Protein AF-A0A4S4LXC4-F1 (afdb_monomer)

Foldseek 3Di:
DDAQFADLVLADPQLNVVLVVLVCVLQVPDDDDDDDDPQQPDWDALVSLLVSCCVVCVVDDSVVLVVLVVSRADDPVDRRIDTSRSSSLSVQQVQCVVVVDDRDSCSSNPHDDNPVVVPPPPVPDPPPDPDPPPPDPPDDDDDDDDDDDPPPPPPPPPPPDDDDDDDDDDDPDDDDDDDDDDDDDDPDPDPPPPPPDDDPDDDDDDDDDDDDDDDDDPDDDPDDPDDDDDDDDDDDDDDDDDDDDDDDDDDDDDDDDDDDDDDDDDPDPQDPVNVVVVVVVVVVVVVVVVVVVVVVVVVVVVVVVVVPPPPPPDDPPDDDDDDDDDDDDDDDDDDDDDDDDDDDDD

Organism: NCBI:txid1095465

pLDDT: mean 70.3, std 20.84, range [37.72, 98.06]

Sequence (346 aa):
MRPLSLHVSALNDTEYSLFTSCLADLAAQDSPSNGDIHYEKLAVTPREVRAWLRGRYPDLPLHELDAVLQLFDPSPLQEPVLSGDQFFAILRLVLHIRNGAELDRNLVFAQVHPTLSKTRSQSPNKRPPPRPAPHRPRQPFSETTFDVPTSDTNPFHHLADRQPPPPPSALPERRPSPPAVRVHVRHASNPFLSRAKTIHTTTSPVVVLPAGDTTAFPERKPPLPPRKQPPVIPPRSAFLYPGNAPGLAATTHHAKPPPPPVAPKVPHLTTALMKTSLQASKAAQNAKKAEAERESARVLQVLKSSSTNSRSRSPAHDGGVIRRTASRTASISSSSEDRPPPPRTP

Mean predicted aligned error: 21.97 Å

Structure (mmCIF, N/CA/C/O backbone):
data_AF-A0A4S4LXC4-F1
#
_entry.id   AF-A0A4S4LXC4-F1
#
loop_
_atom_site.group_PDB
_atom_site.id
_atom_site.type_symbol
_atom_site.label_atom_id
_atom_site.label_alt_id
_atom_site.label_comp_id
_atom_site.label_asym_id
_atom_site.label_entity_id
_atom_site.label_seq_id
_atom_site.pdbx_PDB_ins_code
_atom_site.Cartn_x
_atom_site.Cartn_y
_atom_site.Cartn_z
_atom_site.occupancy
_atom_site.B_iso_or_equiv
_atom_site.auth_seq_id
_atom_site.auth_comp_id
_atom_site.auth_asym_id
_atom_site.auth_atom_id
_atom_site.pdbx_PDB_model_num
ATOM 1 N N . MET A 1 1 ? 6.609 -12.768 16.021 1.00 78.81 1 MET A N 1
ATOM 2 C CA . MET A 1 1 ? 5.543 -12.882 14.999 1.00 78.81 1 MET A CA 1
ATOM 3 C C . MET A 1 1 ? 6.140 -12.554 13.637 1.00 78.81 1 MET A C 1
ATOM 5 O O . MET A 1 1 ? 6.902 -11.599 13.559 1.00 78.81 1 MET A O 1
ATOM 9 N N . ARG A 1 2 ? 5.860 -13.346 12.593 1.00 85.94 2 ARG A N 1
ATOM 10 C CA . ARG A 1 2 ? 6.334 -13.068 11.222 1.00 85.94 2 ARG A CA 1
ATOM 11 C C . ARG A 1 2 ? 5.625 -11.814 10.681 1.00 85.94 2 ARG A C 1
ATOM 13 O O . ARG A 1 2 ? 4.422 -11.710 10.920 1.00 85.94 2 ARG A O 1
ATOM 20 N N . PRO A 1 3 ? 6.306 -10.888 9.981 1.00 90.12 3 PRO A N 1
ATOM 21 C CA . PRO A 1 3 ? 5.633 -9.745 9.365 1.00 90.12 3 PRO A CA 1
ATOM 22 C C . PRO A 1 3 ? 4.525 -10.226 8.422 1.00 90.12 3 PRO A C 1
ATOM 24 O O . PRO A 1 3 ? 4.685 -11.233 7.730 1.00 90.12 3 PRO A O 1
ATOM 27 N N . LEU A 1 4 ? 3.389 -9.533 8.446 1.00 95.31 4 LEU A N 1
ATOM 28 C CA . LEU A 1 4 ? 2.298 -9.774 7.509 1.00 95.31 4 LEU A CA 1
ATOM 29 C C . LEU A 1 4 ? 2.703 -9.200 6.160 1.00 95.31 4 LEU A C 1
ATOM 31 O O . LEU A 1 4 ? 2.972 -8.012 6.058 1.00 95.31 4 LEU A O 1
ATOM 35 N N . SER A 1 5 ? 2.770 -10.042 5.143 1.00 96.06 5 SER A N 1
ATOM 36 C CA . SER A 1 5 ? 3.092 -9.631 3.783 1.00 96.06 5 SER A CA 1
ATOM 37 C C . SER A 1 5 ? 2.273 -10.474 2.826 1.00 96.06 5 SER A C 1
ATOM 39 O O . SER A 1 5 ? 2.153 -11.689 3.019 1.00 96.06 5 SER A O 1
ATOM 41 N N . LEU A 1 6 ? 1.725 -9.837 1.801 1.00 96.44 6 LEU A N 1
ATOM 42 C CA . LEU A 1 6 ? 0.928 -10.496 0.789 1.00 96.44 6 LEU A CA 1
ATOM 43 C C . LEU A 1 6 ? 1.610 -10.339 -0.565 1.00 96.44 6 LEU A C 1
ATOM 45 O O . LEU A 1 6 ? 1.680 -9.243 -1.106 1.00 96.44 6 LEU A O 1
ATOM 49 N N . HIS A 1 7 ? 2.111 -11.450 -1.096 1.00 96.56 7 HIS A N 1
ATOM 50 C CA . HIS A 1 7 ? 2.762 -11.459 -2.398 1.00 96.56 7 HIS A CA 1
ATOM 51 C C . HIS A 1 7 ? 1.730 -11.309 -3.522 1.00 96.56 7 HIS A C 1
ATOM 53 O O . HIS A 1 7 ? 0.602 -11.799 -3.417 1.00 96.56 7 HIS A O 1
ATOM 59 N N . VAL A 1 8 ? 2.145 -10.708 -4.634 1.00 95.31 8 VAL A N 1
ATOM 60 C CA . VAL A 1 8 ? 1.315 -10.455 -5.823 1.00 95.31 8 VAL A CA 1
ATOM 61 C C . VAL A 1 8 ? 0.609 -11.716 -6.338 1.00 95.31 8 VAL A C 1
ATOM 63 O O . VAL A 1 8 ? -0.554 -11.669 -6.720 1.00 95.31 8 VAL A O 1
ATOM 66 N N . SER A 1 9 ? 1.280 -12.869 -6.290 1.00 96.00 9 SER A N 1
ATOM 67 C CA . SER A 1 9 ? 0.723 -14.157 -6.735 1.00 96.00 9 SER A CA 1
ATOM 68 C C . SER A 1 9 ? -0.421 -14.694 -5.863 1.00 96.00 9 SER A C 1
ATOM 70 O O . SER A 1 9 ? -1.042 -15.687 -6.226 1.00 96.00 9 SER A O 1
ATOM 72 N N . ALA A 1 10 ? -0.659 -14.102 -4.689 1.00 96.69 10 ALA A N 1
ATOM 73 C CA . ALA A 1 10 ? -1.765 -14.453 -3.798 1.00 96.69 10 ALA A CA 1
ATOM 74 C C . ALA A 1 10 ? -2.996 -13.543 -3.992 1.00 96.69 10 ALA A C 1
ATOM 76 O O . ALA A 1 10 ? -3.991 -13.681 -3.269 1.00 96.69 10 ALA A O 1
ATOM 77 N N . LEU A 1 11 ? -2.922 -12.597 -4.932 1.00 96.50 11 LEU A N 1
ATOM 78 C CA . LEU A 1 11 ? -4.035 -11.749 -5.343 1.00 96.50 11 LEU A CA 1
ATOM 79 C C . LEU A 1 11 ? -4.837 -12.454 -6.437 1.00 96.50 11 LEU A C 1
ATOM 81 O O . LEU A 1 11 ? -4.263 -13.084 -7.325 1.00 96.50 11 LEU A O 1
ATOM 85 N N . ASN A 1 12 ? -6.162 -12.339 -6.383 1.00 96.56 12 ASN A N 1
ATOM 86 C CA . ASN A 1 12 ? -6.995 -12.669 -7.537 1.00 96.56 12 ASN A CA 1
ATOM 87 C C . ASN A 1 12 ? -6.897 -11.553 -8.601 1.00 96.56 12 ASN A C 1
ATOM 89 O O . ASN A 1 12 ? -6.446 -10.450 -8.299 1.00 96.56 12 ASN A O 1
ATOM 93 N N . ASP A 1 13 ? -7.345 -11.802 -9.833 1.00 96.12 13 ASP A N 1
ATOM 94 C CA . ASP A 1 13 ? -7.214 -10.832 -10.938 1.00 96.12 13 ASP A CA 1
ATOM 95 C C . ASP A 1 13 ? -7.862 -9.467 -10.622 1.00 96.12 13 ASP A C 1
ATOM 97 O O . ASP A 1 13 ? -7.341 -8.402 -10.973 1.00 96.12 13 ASP A O 1
ATOM 101 N N . THR A 1 14 ? -8.992 -9.482 -9.907 1.00 95.94 14 THR A N 1
ATOM 102 C CA . THR A 1 14 ? -9.713 -8.259 -9.521 1.00 95.94 14 THR A CA 1
ATOM 103 C C . THR A 1 14 ? -8.966 -7.460 -8.454 1.00 95.94 14 THR A C 1
ATOM 105 O O . THR A 1 14 ? -8.799 -6.250 -8.599 1.00 95.94 14 THR A O 1
ATOM 108 N N . GLU A 1 15 ? -8.450 -8.123 -7.421 1.00 96.00 15 GLU A N 1
ATOM 109 C CA . GLU A 1 15 ? -7.609 -7.528 -6.384 1.00 96.00 15 GLU A CA 1
ATOM 110 C C . GLU A 1 15 ? -6.303 -7.028 -6.985 1.00 96.00 15 GLU A C 1
ATOM 112 O O . GLU A 1 15 ? -5.888 -5.921 -6.671 1.00 96.00 15 GLU A O 1
ATOM 117 N N . TYR A 1 16 ? -5.685 -7.796 -7.883 1.00 96.06 16 TYR A N 1
ATOM 118 C CA . TYR A 1 16 ? -4.454 -7.415 -8.560 1.00 96.06 16 TYR A CA 1
ATOM 119 C C . TYR A 1 16 ? -4.622 -6.077 -9.278 1.00 96.06 16 TYR A C 1
ATOM 121 O O . TYR A 1 16 ? -3.872 -5.138 -9.012 1.00 96.06 16 TYR A O 1
ATOM 129 N N . SER A 1 17 ? -5.643 -5.949 -10.131 1.00 95.44 17 SER A N 1
ATOM 130 C CA . SER A 1 17 ? -5.900 -4.699 -10.857 1.00 95.44 17 SER A CA 1
ATOM 131 C C . SER A 1 17 ? -6.190 -3.518 -9.922 1.00 95.44 17 SER A C 1
ATOM 133 O O . SER A 1 17 ? -5.627 -2.435 -10.094 1.00 95.44 17 SER A O 1
ATOM 135 N N . LEU A 1 18 ? -7.011 -3.731 -8.888 1.00 95.81 18 LEU A N 1
ATOM 136 C CA . LEU A 1 18 ? -7.369 -2.690 -7.930 1.00 95.81 18 LEU A CA 1
ATOM 137 C C . LEU A 1 18 ? -6.159 -2.260 -7.095 1.00 95.81 18 LEU A C 1
ATOM 139 O O . LEU A 1 18 ? -5.882 -1.071 -6.977 1.00 95.81 18 LEU A O 1
ATOM 143 N N . PHE A 1 19 ? -5.436 -3.213 -6.515 1.00 96.38 19 PHE A N 1
ATOM 144 C CA . PHE A 1 19 ? -4.366 -2.961 -5.553 1.00 96.38 19 PHE A CA 1
ATOM 145 C C . PHE A 1 19 ? -3.132 -2.374 -6.227 1.00 96.38 19 PHE A C 1
ATOM 147 O O . PHE A 1 19 ? -2.512 -1.469 -5.672 1.00 96.38 19 PHE A O 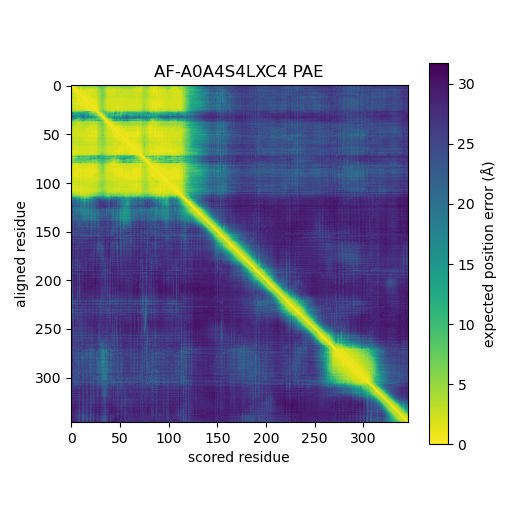1
ATOM 154 N N . THR A 1 20 ? -2.792 -2.836 -7.430 1.00 94.69 20 THR A N 1
ATOM 155 C CA . THR A 1 20 ? -1.681 -2.253 -8.194 1.00 94.69 20 THR A CA 1
ATOM 156 C C . THR A 1 20 ? -1.998 -0.830 -8.644 1.00 94.69 20 THR A C 1
ATOM 158 O O . THR A 1 20 ? -1.128 0.030 -8.531 1.00 94.69 20 THR A O 1
ATOM 161 N N . SER A 1 21 ? -3.243 -0.537 -9.045 1.00 94.12 21 SER A N 1
ATOM 162 C CA . SER A 1 21 ? -3.692 0.840 -9.301 1.00 94.12 21 SER A CA 1
ATOM 163 C C . SER A 1 21 ? -3.617 1.699 -8.037 1.00 94.12 21 SER A C 1
ATOM 165 O O . SER A 1 21 ? -3.078 2.799 -8.090 1.00 94.12 21 SER A O 1
ATOM 167 N N . CYS A 1 22 ? -4.083 1.190 -6.892 1.00 95.56 22 CYS A N 1
ATOM 168 C CA . CYS A 1 22 ? -3.979 1.887 -5.609 1.00 95.56 22 CYS A CA 1
ATOM 169 C C . CYS A 1 22 ? -2.530 2.231 -5.242 1.00 95.56 22 CYS A C 1
ATOM 171 O O . CYS A 1 22 ? -2.249 3.329 -4.769 1.00 95.56 22 CYS A O 1
ATOM 173 N N . LEU A 1 23 ? -1.619 1.277 -5.436 1.00 94.44 23 LEU A N 1
ATOM 174 C CA . LEU A 1 23 ? -0.206 1.457 -5.130 1.00 94.44 23 LEU A CA 1
ATOM 175 C C . LEU A 1 23 ? 0.451 2.438 -6.110 1.00 94.44 23 LEU A C 1
ATOM 177 O O . LEU A 1 23 ? 1.268 3.250 -5.690 1.00 94.44 23 LEU A O 1
ATOM 181 N N . ALA A 1 24 ? 0.073 2.405 -7.390 1.00 92.62 24 ALA A N 1
ATOM 182 C CA . ALA A 1 24 ? 0.538 3.364 -8.388 1.00 92.62 24 ALA A CA 1
ATOM 183 C C . ALA A 1 24 ? 0.089 4.798 -8.060 1.00 92.62 24 ALA A C 1
ATOM 185 O O . ALA A 1 24 ? 0.909 5.712 -8.132 1.00 92.62 24 ALA A O 1
ATOM 186 N N . ASP A 1 25 ? -1.164 4.987 -7.627 1.00 93.19 25 ASP A N 1
ATOM 187 C CA . ASP A 1 25 ? -1.681 6.291 -7.181 1.00 93.19 25 ASP A CA 1
ATOM 188 C C . ASP A 1 25 ? -0.858 6.857 -6.013 1.00 93.19 25 ASP A C 1
ATOM 190 O O . ASP A 1 25 ? -0.634 8.063 -5.923 1.00 93.19 25 ASP A O 1
ATOM 194 N N . LEU A 1 26 ? -0.415 5.979 -5.110 1.00 93.12 26 LEU A N 1
ATOM 195 C CA . LEU A 1 26 ? 0.385 6.340 -3.944 1.00 93.12 26 LEU A CA 1
ATOM 196 C C . LEU A 1 26 ? 1.851 6.623 -4.314 1.00 93.12 26 LEU A C 1
ATOM 198 O O . LEU A 1 26 ? 2.448 7.556 -3.789 1.00 93.12 26 LEU A O 1
ATOM 202 N N . ALA A 1 27 ? 2.413 5.850 -5.248 1.00 89.38 27 ALA A N 1
ATOM 203 C CA . ALA A 1 27 ? 3.807 5.940 -5.685 1.00 89.38 27 ALA A CA 1
ATOM 204 C C . ALA A 1 27 ? 4.091 7.084 -6.676 1.00 89.38 27 ALA A C 1
ATOM 206 O O . ALA A 1 27 ? 5.251 7.450 -6.878 1.00 89.38 27 ALA A O 1
ATOM 207 N N . ALA A 1 28 ? 3.055 7.647 -7.308 1.00 77.62 28 ALA A N 1
ATOM 208 C CA . ALA A 1 28 ? 3.179 8.663 -8.356 1.00 77.62 28 ALA A CA 1
ATOM 209 C C . ALA A 1 28 ? 3.881 9.966 -7.915 1.00 77.62 28 ALA A C 1
ATOM 211 O O . ALA A 1 28 ? 4.181 10.800 -8.768 1.00 77.62 28 ALA A O 1
ATOM 212 N N . GLN A 1 29 ? 4.158 10.155 -6.620 1.00 67.06 29 GLN A N 1
ATOM 213 C CA . GLN A 1 29 ? 4.827 11.358 -6.120 1.00 67.06 29 GLN A CA 1
ATOM 214 C C . GLN A 1 29 ? 6.356 11.346 -6.290 1.00 67.06 29 GLN A C 1
ATOM 216 O O . GLN A 1 29 ? 6.914 12.417 -6.517 1.00 67.06 29 GLN A O 1
ATOM 221 N N . ASP A 1 30 ? 7.027 10.184 -6.281 1.00 63.44 30 ASP A N 1
ATOM 222 C CA . ASP A 1 30 ? 8.483 10.162 -6.033 1.00 63.44 30 ASP A CA 1
ATOM 223 C C . ASP A 1 30 ? 9.362 9.396 -7.036 1.00 63.44 30 ASP A C 1
ATOM 225 O O . ASP A 1 30 ? 10.590 9.450 -6.921 1.00 63.44 30 ASP A O 1
ATOM 229 N N . SER A 1 31 ? 8.819 8.698 -8.046 1.00 58.03 31 SER A N 1
ATOM 230 C CA . SER A 1 31 ? 9.691 7.934 -8.957 1.00 58.03 31 SER A CA 1
ATOM 231 C C . SER A 1 31 ? 9.266 7.908 -10.430 1.00 58.03 31 SER A C 1
ATOM 233 O O . SER A 1 31 ? 8.305 7.231 -10.795 1.00 58.03 31 SER A O 1
ATOM 235 N N . PRO A 1 32 ? 10.022 8.578 -11.321 1.00 53.62 32 PRO A N 1
ATOM 236 C CA . PRO A 1 32 ? 9.892 8.409 -12.760 1.00 53.62 32 PRO A CA 1
ATOM 237 C C . PRO A 1 32 ? 10.791 7.253 -13.224 1.00 53.62 32 PRO A C 1
ATOM 239 O O . PRO A 1 32 ? 11.948 7.485 -13.572 1.00 53.62 32 PRO A O 1
ATOM 242 N N . SER A 1 33 ? 10.323 5.998 -13.222 1.00 57.28 33 SER A N 1
ATOM 243 C CA . SER A 1 33 ? 11.150 4.919 -13.790 1.00 57.28 33 SER A CA 1
ATOM 244 C C . SER A 1 33 ? 10.393 3.686 -14.287 1.00 57.28 33 SER A C 1
ATOM 246 O O . SER A 1 33 ? 9.973 2.834 -13.513 1.00 57.28 33 SER A O 1
ATOM 248 N N . ASN A 1 34 ? 10.352 3.590 -15.618 1.00 53.25 34 ASN A N 1
ATOM 249 C CA . ASN A 1 34 ? 10.594 2.410 -16.452 1.00 53.25 34 ASN A CA 1
ATOM 250 C C . ASN A 1 34 ? 10.070 1.043 -15.981 1.00 53.25 34 ASN A C 1
ATOM 252 O O . ASN A 1 34 ? 10.762 0.299 -15.295 1.00 53.25 34 ASN A O 1
ATOM 256 N N . GLY A 1 35 ? 8.922 0.669 -16.552 1.00 63.25 35 GLY A N 1
ATOM 257 C CA . GLY A 1 35 ? 8.719 -0.592 -17.280 1.00 63.25 35 GLY A CA 1
ATOM 258 C C . GLY A 1 35 ? 8.543 -1.881 -16.480 1.00 63.25 35 GLY A C 1
ATOM 259 O O . GLY A 1 35 ? 7.735 -2.707 -16.887 1.00 63.25 35 GLY A O 1
ATOM 260 N N . ASP A 1 36 ? 9.237 -2.040 -15.358 1.00 70.38 36 ASP A N 1
ATOM 261 C CA . ASP A 1 36 ? 9.218 -3.263 -14.555 1.00 70.38 36 ASP A CA 1
ATOM 262 C C . ASP A 1 36 ? 9.021 -2.884 -13.081 1.00 70.38 36 ASP A C 1
ATOM 264 O O . ASP A 1 36 ? 9.957 -2.557 -12.343 1.00 70.38 36 ASP A O 1
ATOM 268 N N . ILE A 1 37 ? 7.751 -2.816 -12.670 1.00 75.56 37 ILE A N 1
ATOM 269 C CA . ILE A 1 37 ? 7.361 -2.350 -11.338 1.00 75.56 37 ILE A CA 1
ATOM 270 C C . ILE A 1 37 ? 7.670 -3.458 -10.329 1.00 75.56 37 ILE A C 1
ATOM 272 O O . ILE A 1 37 ? 6.857 -4.336 -10.051 1.00 75.56 37 ILE A O 1
ATOM 276 N N . HIS A 1 38 ? 8.867 -3.414 -9.751 1.00 86.56 38 HIS A N 1
ATOM 277 C CA . HIS A 1 38 ? 9.217 -4.252 -8.610 1.00 86.56 38 HIS A CA 1
ATOM 278 C C . HIS A 1 38 ? 8.529 -3.733 -7.340 1.00 86.56 38 HIS A C 1
ATOM 280 O O . HIS A 1 38 ? 9.096 -2.918 -6.610 1.00 86.56 38 HIS A O 1
ATOM 286 N N . TYR A 1 39 ? 7.326 -4.235 -7.058 1.00 89.25 39 TYR A N 1
ATOM 287 C CA . TYR A 1 39 ? 6.527 -3.859 -5.881 1.00 89.25 39 TYR A CA 1
ATOM 288 C C . TYR A 1 39 ? 7.262 -4.065 -4.547 1.00 89.25 39 TYR A C 1
ATOM 290 O O . TYR A 1 39 ? 7.088 -3.287 -3.613 1.00 89.25 39 TYR A O 1
ATOM 298 N N . GLU A 1 40 ? 8.151 -5.057 -4.475 1.00 87.69 40 GLU A N 1
ATOM 299 C CA . GLU A 1 40 ? 8.972 -5.345 -3.292 1.00 87.69 40 GLU A CA 1
ATOM 300 C C . GLU A 1 40 ? 9.936 -4.207 -2.924 1.00 87.69 40 GLU A C 1
ATOM 302 O O . GLU A 1 40 ? 10.300 -4.054 -1.760 1.00 87.69 40 GLU A O 1
ATOM 307 N N . LYS A 1 41 ? 10.368 -3.413 -3.913 1.00 88.56 41 LYS A N 1
ATOM 308 C CA . LYS A 1 41 ? 11.307 -2.297 -3.715 1.00 88.56 41 LYS A CA 1
ATOM 309 C C . LYS A 1 41 ? 10.599 -0.988 -3.387 1.00 88.56 41 LYS A C 1
ATOM 311 O O . LYS A 1 41 ? 11.267 0.002 -3.097 1.00 88.56 41 LYS A O 1
ATOM 316 N N . LEU A 1 42 ? 9.273 -0.970 -3.484 1.00 90.69 42 LEU A N 1
ATOM 317 C CA . LEU A 1 42 ? 8.488 0.221 -3.239 1.00 90.69 42 LEU A CA 1
ATOM 318 C C . LEU A 1 42 ? 8.392 0.430 -1.728 1.00 90.69 42 LEU A C 1
ATOM 320 O O . LEU A 1 42 ? 7.932 -0.446 -0.998 1.00 90.69 42 LEU A O 1
ATOM 324 N N . ALA A 1 43 ? 8.898 1.574 -1.285 1.00 92.12 43 ALA A N 1
ATOM 325 C CA . ALA A 1 43 ? 8.939 1.988 0.104 1.00 92.12 43 ALA A CA 1
ATOM 326 C C . ALA A 1 43 ? 7.888 3.076 0.301 1.00 92.12 43 ALA A C 1
ATOM 328 O O . ALA A 1 43 ? 7.954 4.109 -0.361 1.00 92.12 43 ALA A O 1
ATOM 329 N N . VAL A 1 44 ? 6.928 2.837 1.189 1.00 93.75 44 VAL A N 1
ATOM 330 C CA . VAL A 1 44 ? 5.888 3.814 1.527 1.00 93.75 44 VAL A CA 1
ATOM 331 C C . VAL A 1 44 ? 5.838 3.990 3.034 1.00 93.75 44 VAL A C 1
ATOM 333 O O . VAL A 1 44 ? 5.924 3.014 3.781 1.00 93.75 44 VAL A O 1
ATOM 336 N N . THR A 1 45 ? 5.679 5.215 3.516 1.00 94.50 45 THR A N 1
ATOM 337 C CA . THR A 1 45 ? 5.545 5.448 4.957 1.00 94.50 45 THR A CA 1
ATOM 338 C C . THR A 1 45 ? 4.108 5.157 5.428 1.00 94.50 45 THR A C 1
ATOM 340 O O . THR A 1 45 ? 3.142 5.471 4.724 1.00 94.50 45 THR A O 1
ATOM 343 N N . PRO A 1 46 ? 3.895 4.630 6.650 1.00 94.94 46 PRO A N 1
ATOM 344 C CA . PRO A 1 46 ? 2.558 4.463 7.219 1.00 94.94 46 PRO A CA 1
ATOM 345 C C . PRO A 1 46 ? 1.767 5.769 7.267 1.00 94.94 46 PRO A C 1
ATOM 347 O O . PRO A 1 46 ? 0.543 5.753 7.176 1.00 94.94 46 PRO A O 1
ATOM 350 N N . ARG A 1 47 ? 2.452 6.916 7.382 1.00 95.12 47 ARG A N 1
ATOM 351 C CA . ARG A 1 47 ? 1.821 8.239 7.380 1.00 95.12 47 ARG A CA 1
ATOM 352 C C . ARG A 1 47 ? 1.173 8.558 6.031 1.00 95.12 47 ARG A C 1
ATOM 354 O O . ARG A 1 47 ? 0.055 9.076 6.019 1.00 95.12 47 ARG A O 1
ATOM 361 N N . GLU A 1 48 ? 1.839 8.239 4.926 1.00 95.31 48 GLU A N 1
ATOM 362 C CA . GLU A 1 48 ? 1.294 8.399 3.571 1.00 95.31 48 GLU A CA 1
ATOM 363 C C . GLU A 1 48 ? 0.142 7.433 3.332 1.00 95.31 48 GLU A C 1
ATOM 365 O O . GLU A 1 48 ? -0.938 7.863 2.925 1.00 95.31 48 GLU A O 1
ATOM 370 N N . VAL A 1 49 ? 0.332 6.153 3.677 1.00 96.69 49 VAL A N 1
ATOM 371 C CA . VAL A 1 49 ? -0.723 5.134 3.569 1.00 96.69 49 VAL A CA 1
ATOM 372 C C . VAL A 1 49 ? -1.957 5.567 4.361 1.00 96.69 49 VAL A C 1
ATOM 374 O O . VAL A 1 49 ? -3.067 5.536 3.835 1.00 96.69 49 VAL A O 1
ATOM 377 N N . ARG A 1 50 ? -1.782 6.056 5.593 1.00 96.81 50 ARG A N 1
ATOM 378 C CA . ARG A 1 50 ? -2.868 6.572 6.436 1.00 96.81 50 ARG A CA 1
ATOM 379 C C . ARG A 1 50 ? -3.602 7.744 5.790 1.00 96.81 50 ARG A C 1
ATOM 381 O O . ARG A 1 50 ? -4.833 7.751 5.753 1.00 96.81 50 ARG A O 1
ATOM 388 N N . ALA A 1 51 ? -2.866 8.752 5.319 1.00 96.75 51 ALA A N 1
ATOM 389 C CA . ALA A 1 51 ? -3.454 9.936 4.696 1.00 96.75 51 ALA A CA 1
ATOM 390 C C . ALA A 1 51 ? -4.243 9.565 3.431 1.00 96.75 51 ALA A C 1
ATOM 392 O O . ALA A 1 51 ? -5.357 10.050 3.224 1.00 96.75 51 ALA A O 1
ATOM 393 N N . TRP A 1 52 ? -3.694 8.653 2.633 1.00 97.12 52 TRP A N 1
ATOM 394 C CA . TRP A 1 52 ? -4.314 8.151 1.417 1.00 97.12 52 TRP A CA 1
ATOM 395 C C . TRP A 1 52 ? -5.565 7.304 1.700 1.00 97.12 52 TRP A C 1
ATOM 397 O O . TRP A 1 52 ? -6.616 7.547 1.103 1.00 97.12 52 TRP A O 1
ATOM 407 N N . LEU A 1 53 ? -5.504 6.381 2.670 1.00 97.56 53 LEU A N 1
ATOM 408 C CA . LEU A 1 53 ? -6.647 5.555 3.082 1.00 97.56 53 LEU A CA 1
ATOM 409 C C . LEU A 1 53 ? -7.807 6.418 3.576 1.00 97.56 53 LEU A C 1
ATOM 411 O O . LEU A 1 53 ? -8.948 6.184 3.188 1.00 97.56 53 LEU A O 1
ATOM 415 N N . ARG A 1 54 ? -7.514 7.463 4.358 1.00 97.06 54 ARG A N 1
ATOM 416 C CA . ARG A 1 54 ? -8.522 8.419 4.832 1.00 97.06 54 ARG A CA 1
ATOM 417 C C . ARG A 1 54 ? -9.230 9.146 3.685 1.00 97.06 54 ARG A C 1
ATOM 419 O O . ARG A 1 54 ? -10.415 9.446 3.798 1.00 97.06 54 ARG A O 1
ATOM 426 N N . GLY A 1 55 ? -8.515 9.452 2.603 1.00 96.00 55 GLY A N 1
ATOM 427 C CA . GLY A 1 55 ? -9.104 10.071 1.415 1.00 96.00 55 GLY A CA 1
ATOM 428 C C . GLY A 1 55 ? -9.984 9.110 0.612 1.00 96.00 55 GLY A C 1
ATOM 429 O O . GLY A 1 55 ? -11.009 9.524 0.074 1.00 96.00 55 GLY A O 1
ATOM 430 N N . ARG A 1 56 ? -9.599 7.829 0.541 1.00 95.00 56 ARG A N 1
ATOM 431 C CA . ARG A 1 56 ? -10.267 6.816 -0.296 1.00 95.00 56 ARG A CA 1
ATOM 432 C C . ARG A 1 56 ? -11.436 6.108 0.397 1.00 95.00 56 ARG A C 1
ATOM 434 O O . ARG A 1 56 ? -12.393 5.735 -0.278 1.00 95.00 56 ARG A O 1
ATOM 441 N N . TYR A 1 57 ? -11.367 5.942 1.715 1.00 95.94 57 TYR A N 1
ATOM 442 C CA . TYR A 1 57 ? -12.352 5.231 2.535 1.00 95.94 57 TYR A CA 1
ATOM 443 C C . TYR A 1 57 ? -12.868 6.136 3.665 1.00 95.94 57 TYR A C 1
ATOM 445 O O . TYR A 1 57 ? -12.554 5.910 4.834 1.00 95.94 57 TYR A O 1
ATOM 453 N N . PRO A 1 58 ? -13.631 7.198 3.342 1.00 95.81 58 PRO A N 1
ATOM 454 C CA . PRO A 1 58 ? -14.144 8.136 4.344 1.00 95.81 58 PRO A CA 1
ATOM 455 C C . PRO A 1 58 ? -15.223 7.524 5.253 1.00 95.81 58 PRO A C 1
ATOM 457 O O . PRO A 1 58 ? -15.583 8.124 6.263 1.00 95.81 58 PRO A O 1
ATOM 460 N N . ASP A 1 59 ? -15.768 6.369 4.869 1.00 95.56 59 ASP A N 1
ATOM 461 C CA . ASP A 1 59 ? -16.726 5.567 5.625 1.00 95.56 59 ASP A CA 1
ATOM 462 C C . ASP A 1 59 ? -16.079 4.784 6.775 1.00 95.56 59 ASP A C 1
ATOM 464 O O . ASP A 1 59 ? -16.771 4.481 7.746 1.00 95.56 59 ASP A O 1
ATOM 468 N N . LEU A 1 60 ? -14.773 4.501 6.706 1.00 96.75 60 LEU A N 1
ATOM 469 C CA . LEU A 1 60 ? -14.064 3.832 7.795 1.00 96.75 60 LEU A CA 1
ATOM 470 C C . LEU A 1 60 ? -13.658 4.827 8.893 1.00 96.75 60 LEU A C 1
ATOM 472 O O . LEU A 1 60 ? -13.078 5.883 8.603 1.00 96.75 60 LEU A O 1
ATOM 476 N N . PRO A 1 61 ? -13.889 4.497 10.173 1.00 96.88 61 PRO A N 1
ATOM 477 C CA . PRO A 1 61 ? -13.446 5.330 11.270 1.00 96.88 61 PRO A CA 1
ATOM 478 C C . PRO A 1 61 ? -11.917 5.289 11.419 1.00 96.88 61 PRO A C 1
ATOM 480 O O . PRO A 1 61 ? -11.251 4.276 11.217 1.00 96.88 61 PRO A O 1
ATOM 483 N N . LEU A 1 62 ? -11.342 6.422 11.831 1.00 96.81 62 LEU A N 1
ATOM 484 C CA . LEU A 1 62 ? -9.888 6.605 11.896 1.00 96.81 62 LEU A CA 1
ATOM 485 C C . LEU A 1 62 ? -9.184 5.610 12.833 1.00 96.81 62 LEU A C 1
ATOM 487 O O . LEU A 1 62 ? -8.052 5.225 12.566 1.00 96.81 62 LEU A O 1
ATOM 491 N N . HIS A 1 63 ? -9.844 5.202 13.917 1.00 97.81 63 HIS A N 1
ATOM 492 C CA . HIS A 1 63 ? -9.263 4.274 14.886 1.00 97.81 63 HIS A CA 1
ATOM 493 C C . HIS A 1 63 ? -9.109 2.854 14.320 1.00 97.81 63 HIS A C 1
ATOM 495 O O . HIS A 1 63 ? -8.162 2.168 14.685 1.00 97.81 63 HIS A O 1
ATOM 501 N N . GLU A 1 64 ? -9.980 2.428 13.399 1.00 98.00 64 GLU A N 1
ATOM 502 C CA . GLU A 1 64 ? -9.845 1.132 12.720 1.00 98.00 64 GLU A CA 1
ATOM 503 C C . GLU A 1 64 ? -8.679 1.146 11.732 1.00 98.00 64 GLU A C 1
ATOM 505 O O . GLU A 1 64 ? -7.891 0.204 11.696 1.00 98.00 64 GLU A O 1
ATOM 510 N N . LEU A 1 65 ? -8.514 2.239 10.976 1.00 97.62 65 LEU A N 1
ATOM 511 C CA . LEU A 1 65 ? -7.357 2.409 10.089 1.00 97.62 65 LEU A CA 1
ATOM 512 C C . LEU A 1 65 ? -6.040 2.371 10.876 1.00 97.62 65 LEU A C 1
ATOM 514 O O . LEU A 1 65 ? -5.078 1.740 10.442 1.00 97.62 65 LEU A O 1
ATOM 518 N N . ASP A 1 66 ? -6.009 3.011 12.045 1.00 97.06 66 ASP A N 1
ATOM 519 C CA . ASP A 1 66 ? -4.841 3.008 12.927 1.00 97.06 66 ASP A CA 1
ATOM 520 C C . ASP A 1 66 ? -4.562 1.617 13.492 1.00 97.06 66 ASP A C 1
ATOM 522 O O . ASP A 1 66 ? -3.412 1.182 13.485 1.00 97.06 66 ASP A O 1
ATOM 526 N N . ALA A 1 67 ? -5.603 0.895 13.910 1.00 97.38 67 ALA A N 1
ATOM 527 C CA . ALA A 1 67 ? -5.475 -0.476 14.387 1.00 97.38 67 ALA A CA 1
ATOM 528 C C . ALA A 1 67 ? -4.942 -1.417 13.292 1.00 97.38 67 ALA A C 1
ATOM 530 O O . ALA A 1 67 ? -4.091 -2.259 13.576 1.00 97.38 67 ALA A O 1
ATOM 531 N N . VAL A 1 68 ? -5.371 -1.246 12.033 1.00 97.62 68 VAL A N 1
ATOM 532 C CA . VAL A 1 68 ? -4.816 -1.990 10.888 1.00 97.62 68 VAL A CA 1
ATOM 533 C C . VAL A 1 68 ? -3.336 -1.678 10.708 1.00 97.62 68 VAL A C 1
ATOM 535 O O . VAL A 1 68 ? -2.537 -2.606 10.613 1.00 97.62 68 VAL A O 1
ATOM 538 N N . LEU A 1 69 ? -2.955 -0.398 10.661 1.00 96.31 69 LEU A N 1
ATOM 539 C CA . LEU A 1 69 ? -1.559 0.009 10.456 1.00 96.31 69 LEU A CA 1
ATOM 540 C C . LEU A 1 69 ? -0.650 -0.482 11.590 1.00 96.31 69 LEU A C 1
ATOM 542 O O . LEU A 1 69 ? 0.450 -0.963 11.320 1.00 96.31 69 LEU A O 1
ATOM 546 N N . GLN A 1 70 ? -1.153 -0.487 12.826 1.00 95.31 70 GLN A N 1
ATOM 547 C CA . GLN A 1 70 ? -0.441 -0.991 13.998 1.00 95.31 70 GLN A CA 1
ATOM 548 C C . GLN A 1 70 ? -0.069 -2.483 13.890 1.00 95.31 70 GLN A C 1
ATOM 550 O O . GLN A 1 70 ? 0.900 -2.925 14.508 1.00 95.31 70 GLN A O 1
ATOM 555 N N . LEU A 1 71 ? -0.774 -3.276 13.069 1.00 95.38 71 LEU A N 1
ATOM 556 C CA . LEU A 1 71 ? -0.404 -4.676 12.801 1.00 95.38 71 LEU A CA 1
ATOM 557 C C . LEU A 1 71 ? 0.886 -4.817 11.975 1.00 95.38 71 LEU A C 1
ATOM 559 O O . LEU A 1 71 ? 1.492 -5.897 11.972 1.00 95.38 71 LEU A O 1
ATOM 563 N N . PHE A 1 72 ? 1.282 -3.757 11.267 1.00 94.50 72 PHE A N 1
ATOM 564 C CA . PHE A 1 72 ? 2.444 -3.713 10.377 1.00 94.50 72 PHE A CA 1
ATOM 565 C C . PHE A 1 72 ? 3.578 -2.846 10.915 1.00 94.50 72 PHE A C 1
ATOM 567 O O . PHE A 1 72 ? 4.652 -2.866 10.315 1.00 94.50 72 PHE A O 1
ATOM 574 N N . ASP A 1 73 ? 3.366 -2.134 12.027 1.00 87.19 73 ASP A N 1
ATOM 575 C CA . ASP A 1 73 ? 4.377 -1.268 12.624 1.00 87.19 73 ASP A CA 1
ATOM 576 C C . ASP A 1 73 ? 5.647 -2.075 12.946 1.00 87.19 73 ASP A C 1
ATOM 578 O O . ASP A 1 73 ? 5.628 -2.990 13.785 1.00 87.19 73 ASP A O 1
ATOM 582 N N . PRO A 1 74 ? 6.771 -1.782 12.265 1.00 75.38 74 PRO A N 1
ATOM 583 C CA . PRO A 1 74 ? 8.040 -2.383 12.615 1.00 75.38 74 PRO A CA 1
ATOM 584 C C . PRO A 1 74 ? 8.493 -1.866 13.983 1.00 75.38 74 PRO A C 1
ATOM 586 O O . PRO A 1 74 ? 8.007 -0.864 14.501 1.00 75.38 74 PRO A O 1
ATOM 589 N N . SER A 1 75 ? 9.446 -2.586 14.578 1.00 79.75 75 SER A N 1
ATOM 590 C CA . SER A 1 75 ? 10.064 -2.226 15.858 1.00 79.75 75 SER A CA 1
ATOM 591 C C . SER A 1 75 ? 10.355 -0.716 15.940 1.00 79.75 75 SER A C 1
ATOM 593 O O . SER A 1 75 ? 10.910 -0.176 14.979 1.00 79.75 75 SER A O 1
ATOM 595 N N . PRO A 1 76 ? 10.077 -0.041 17.076 1.00 79.62 76 PRO A N 1
ATOM 596 C CA . PRO A 1 76 ? 10.124 1.426 17.218 1.00 79.62 76 PRO A CA 1
ATOM 597 C C . PRO A 1 76 ? 11.505 2.063 16.974 1.00 79.62 76 PRO A C 1
ATOM 599 O O . PRO A 1 76 ? 11.659 3.277 17.043 1.00 79.62 76 PRO A O 1
ATOM 602 N N . LEU A 1 77 ? 12.528 1.246 16.728 1.00 85.50 77 LEU A N 1
ATOM 603 C CA . LEU A 1 77 ? 13.897 1.657 16.434 1.00 85.50 77 LEU A CA 1
ATOM 604 C C . LEU A 1 77 ? 14.155 1.954 14.950 1.00 85.50 77 LEU A C 1
ATOM 606 O O . LEU A 1 77 ? 15.190 2.540 14.640 1.00 85.50 77 LEU A O 1
ATOM 610 N N . GLN A 1 78 ? 13.280 1.527 14.037 1.00 84.38 78 GLN A N 1
ATOM 611 C CA . GLN A 1 78 ? 13.442 1.758 12.600 1.00 84.38 78 GLN A CA 1
ATOM 612 C C . GLN A 1 78 ? 12.372 2.718 12.097 1.00 84.38 78 GLN A C 1
ATOM 614 O O . GLN A 1 78 ? 11.227 2.662 12.539 1.00 84.38 78 GLN A O 1
ATOM 619 N N . GLU A 1 79 ? 12.755 3.597 11.168 1.00 83.38 79 GLU A N 1
ATOM 620 C CA . GLU A 1 79 ? 11.781 4.401 10.439 1.00 83.38 79 GLU A CA 1
ATOM 621 C C . GLU A 1 79 ? 10.803 3.435 9.766 1.00 83.38 79 GLU A C 1
ATOM 623 O O . GLU A 1 79 ? 11.244 2.518 9.061 1.00 83.38 79 GLU A O 1
ATOM 628 N N . PRO A 1 80 ? 9.498 3.546 10.054 1.00 86.44 80 PRO A N 1
ATOM 629 C CA . PRO A 1 80 ? 8.568 2.537 9.619 1.00 86.44 80 PRO A CA 1
ATOM 630 C C . PRO A 1 80 ? 8.372 2.697 8.118 1.00 86.44 80 PRO A C 1
ATOM 632 O O . PRO A 1 80 ? 7.740 3.640 7.652 1.00 86.44 80 PRO A O 1
ATOM 635 N N . VAL A 1 81 ? 8.972 1.790 7.357 1.00 94.44 81 VAL A N 1
ATOM 636 C CA . VAL A 1 81 ? 8.839 1.723 5.906 1.00 94.44 81 VAL A CA 1
ATOM 637 C C . VAL A 1 81 ? 8.048 0.472 5.577 1.00 94.44 81 VAL A C 1
ATOM 639 O O . VAL A 1 81 ? 8.424 -0.632 5.976 1.00 94.44 81 VAL A O 1
ATOM 642 N N . LEU A 1 82 ? 6.950 0.661 4.854 1.00 95.12 82 LEU A N 1
ATOM 643 C CA . LEU A 1 82 ? 6.093 -0.407 4.371 1.00 95.12 82 LEU A CA 1
ATOM 644 C C . LEU A 1 82 ? 6.528 -0.817 2.967 1.00 95.12 82 LEU A C 1
ATOM 646 O O . LEU A 1 82 ? 6.729 0.037 2.100 1.00 95.12 82 LEU A O 1
ATOM 650 N N . SER A 1 83 ? 6.651 -2.124 2.743 1.00 95.12 83 SER A N 1
ATOM 651 C CA . SER A 1 83 ? 6.846 -2.677 1.401 1.00 95.12 83 SER A CA 1
ATOM 652 C C . SER A 1 83 ? 5.524 -2.755 0.626 1.00 95.12 83 SER A C 1
ATOM 654 O O . SER A 1 83 ? 4.441 -2.755 1.221 1.00 95.12 83 SER A O 1
ATOM 656 N N . GLY A 1 84 ? 5.587 -2.898 -0.703 1.00 95.69 84 GLY A N 1
ATOM 657 C CA . GLY A 1 84 ? 4.391 -3.108 -1.534 1.00 95.69 84 GLY A CA 1
ATOM 658 C C . GLY A 1 84 ? 3.543 -4.311 -1.091 1.00 95.69 84 GLY A C 1
ATOM 659 O O . GLY A 1 84 ? 2.322 -4.212 -1.002 1.00 95.69 84 GLY A O 1
ATOM 660 N N . ASP A 1 85 ? 4.183 -5.413 -0.696 1.00 96.50 85 ASP A N 1
ATOM 661 C CA . ASP A 1 85 ? 3.486 -6.608 -0.199 1.00 96.50 85 ASP A CA 1
ATOM 662 C C . ASP A 1 85 ? 2.744 -6.359 1.123 1.00 96.50 85 ASP A C 1
ATOM 664 O O . ASP A 1 85 ? 1.683 -6.936 1.383 1.00 96.50 85 ASP A O 1
ATOM 668 N N . GLN A 1 86 ? 3.298 -5.508 1.991 1.00 96.81 86 GLN A N 1
ATOM 669 C CA . GLN A 1 86 ? 2.630 -5.091 3.225 1.00 96.81 86 GLN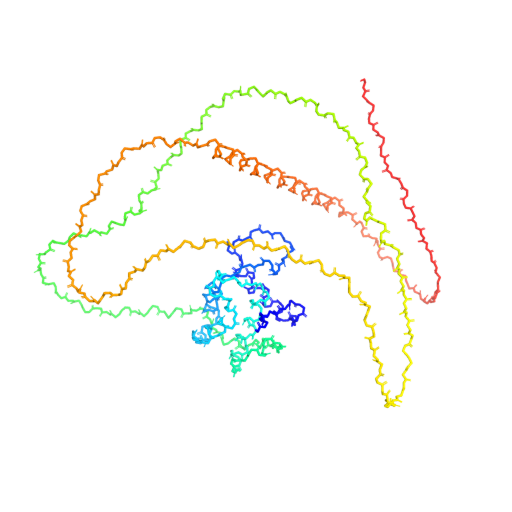 A CA 1
ATOM 670 C C . GLN A 1 86 ? 1.445 -4.179 2.913 1.00 96.81 86 GLN A C 1
ATOM 672 O O . GLN A 1 86 ? 0.376 -4.337 3.501 1.00 96.81 86 GLN A O 1
ATOM 677 N N . PHE A 1 87 ? 1.592 -3.280 1.940 1.00 97.12 87 PHE A N 1
ATOM 678 C CA . PHE A 1 87 ? 0.493 -2.442 1.470 1.00 97.12 87 PHE A CA 1
ATOM 679 C C . PHE A 1 87 ? -0.679 -3.267 0.914 1.00 97.12 87 PHE A C 1
ATOM 681 O O . PHE A 1 87 ? -1.834 -2.984 1.237 1.00 97.12 87 PHE A O 1
ATOM 688 N N . PHE A 1 88 ? -0.415 -4.332 0.152 1.00 97.50 88 PHE A N 1
ATOM 689 C CA . PHE A 1 88 ? -1.472 -5.232 -0.328 1.00 97.50 88 PHE A CA 1
ATOM 690 C C . PHE A 1 88 ? -2.202 -5.945 0.814 1.00 97.50 88 PHE A C 1
ATOM 692 O O . PHE A 1 88 ? -3.428 -6.072 0.783 1.00 97.50 88 PHE A O 1
ATOM 699 N N . ALA A 1 89 ? -1.474 -6.360 1.852 1.00 97.81 89 ALA A N 1
ATOM 700 C CA . ALA A 1 89 ? -2.077 -6.934 3.050 1.00 97.81 89 ALA A CA 1
ATOM 701 C C . ALA A 1 89 ? -2.967 -5.917 3.791 1.00 97.81 89 ALA A C 1
ATOM 703 O O . ALA A 1 89 ? -4.083 -6.260 4.184 1.00 97.81 89 ALA A O 1
ATOM 704 N N . ILE A 1 90 ? -2.512 -4.665 3.924 1.00 97.88 90 ILE A N 1
ATOM 705 C CA . ILE A 1 90 ? -3.285 -3.561 4.516 1.00 97.88 90 ILE A CA 1
ATOM 706 C C . ILE A 1 90 ? -4.581 -3.329 3.731 1.00 97.88 90 ILE A C 1
ATOM 708 O O . ILE A 1 90 ? -5.658 -3.299 4.326 1.00 97.88 90 ILE A O 1
ATOM 712 N N . LEU A 1 91 ? -4.505 -3.212 2.401 1.00 97.88 91 LEU A N 1
ATOM 713 C CA . LEU A 1 91 ? -5.686 -3.003 1.557 1.00 97.88 91 LEU A CA 1
ATOM 714 C C . LEU A 1 91 ? -6.714 -4.125 1.700 1.00 97.88 91 LEU A C 1
ATOM 716 O O . LEU A 1 91 ? -7.913 -3.852 1.779 1.00 97.88 91 LEU A O 1
ATOM 720 N N . ARG A 1 92 ? -6.260 -5.379 1.756 1.00 97.69 92 ARG A N 1
ATOM 721 C CA . ARG A 1 92 ? -7.161 -6.521 1.927 1.00 97.69 92 ARG A CA 1
ATOM 722 C C . ARG A 1 92 ? -7.875 -6.486 3.279 1.00 97.69 92 ARG A C 1
ATOM 724 O O . ARG A 1 92 ? -9.082 -6.706 3.317 1.00 97.69 92 ARG A O 1
ATOM 731 N N . LEU A 1 93 ? -7.172 -6.147 4.362 1.00 98.06 93 LEU A N 1
ATOM 732 C CA . LEU A 1 93 ? -7.794 -5.963 5.680 1.00 98.06 93 LEU A CA 1
ATOM 733 C C . LEU A 1 93 ? -8.829 -4.838 5.671 1.00 98.06 93 LEU A C 1
ATOM 735 O O . LEU A 1 93 ? -9.947 -5.037 6.136 1.00 98.06 93 LEU A O 1
ATOM 739 N N . VAL A 1 94 ? -8.491 -3.688 5.084 1.00 97.62 94 VAL A N 1
ATOM 740 C CA . VAL A 1 94 ? -9.411 -2.545 4.969 1.00 97.62 94 VAL A CA 1
ATOM 741 C C . VAL A 1 94 ? -10.688 -2.933 4.220 1.00 97.62 94 VAL A C 1
ATOM 743 O O . VAL A 1 94 ? -11.781 -2.563 4.642 1.00 97.62 94 VAL A O 1
ATOM 746 N N . LEU A 1 95 ? -10.580 -3.705 3.135 1.00 96.69 95 LEU A N 1
ATOM 747 C CA . LEU A 1 95 ? -11.752 -4.170 2.391 1.00 96.69 95 LEU A CA 1
ATOM 748 C C . LEU A 1 95 ? -12.609 -5.167 3.180 1.00 96.69 95 LEU A C 1
ATOM 750 O O . LEU A 1 95 ? -13.832 -5.112 3.072 1.00 96.69 95 LEU A O 1
ATOM 754 N N . HIS A 1 96 ? -12.005 -6.045 3.982 1.00 97.44 96 HIS A N 1
ATOM 755 C CA . HIS A 1 96 ? -12.759 -6.936 4.871 1.00 97.44 96 HIS A CA 1
ATOM 756 C C . HIS A 1 96 ? -13.513 -6.158 5.952 1.00 97.44 96 HIS A C 1
ATOM 758 O O . HIS A 1 96 ? -14.711 -6.374 6.124 1.00 97.44 96 HIS A O 1
ATOM 764 N N . ILE A 1 97 ? -12.853 -5.202 6.610 1.00 97.19 97 ILE A N 1
ATOM 765 C CA . ILE A 1 97 ? -13.477 -4.338 7.628 1.00 97.19 97 ILE A CA 1
ATOM 766 C C . ILE A 1 97 ? -14.639 -3.554 7.025 1.00 97.19 97 ILE A C 1
ATOM 768 O O . ILE A 1 97 ? -15.738 -3.512 7.574 1.00 97.19 97 ILE A O 1
ATOM 772 N N . ARG A 1 98 ? -14.440 -3.013 5.821 1.00 95.38 98 ARG A N 1
ATOM 773 C CA . ARG A 1 98 ? -15.490 -2.313 5.080 1.00 95.38 98 ARG A CA 1
ATOM 774 C C . ARG A 1 98 ? -16.694 -3.201 4.751 1.00 95.38 98 ARG A C 1
ATOM 776 O O . ARG A 1 98 ? -17.814 -2.703 4.678 1.00 95.38 98 ARG A O 1
ATOM 783 N N . ASN A 1 99 ? -16.478 -4.502 4.573 1.00 95.19 99 ASN A N 1
ATOM 784 C CA . ASN A 1 99 ? -17.539 -5.491 4.376 1.00 95.19 99 ASN A CA 1
ATOM 785 C C . ASN A 1 99 ? -18.207 -5.931 5.696 1.00 95.19 99 ASN A C 1
ATOM 787 O O . ASN A 1 99 ? -19.048 -6.829 5.677 1.00 95.19 99 ASN A O 1
ATOM 791 N N . GLY A 1 100 ? -17.858 -5.307 6.826 1.00 95.56 100 GLY A N 1
ATOM 792 C CA . GLY A 1 100 ? -18.412 -5.593 8.148 1.00 95.56 100 GLY A CA 1
ATOM 793 C C . GLY A 1 100 ? -17.703 -6.719 8.899 1.00 95.56 100 GLY A C 1
ATOM 794 O O . GLY A 1 100 ? -18.239 -7.199 9.896 1.00 95.56 100 GLY A O 1
ATOM 795 N N . ALA A 1 101 ? -16.534 -7.169 8.433 1.00 97.38 101 ALA A N 1
ATOM 796 C CA . ALA A 1 101 ? -15.726 -8.121 9.185 1.00 97.38 101 ALA A CA 1
ATOM 797 C C . ALA A 1 101 ? -15.014 -7.427 10.356 1.00 97.38 101 ALA A C 1
ATOM 799 O O . ALA A 1 101 ? -14.614 -6.268 10.261 1.00 97.38 101 ALA A O 1
ATOM 800 N N . GLU A 1 102 ? -14.811 -8.153 11.451 1.00 97.44 102 GLU A N 1
ATOM 801 C CA . GLU A 1 102 ? -13.964 -7.687 12.547 1.00 97.44 102 GLU A CA 1
ATOM 802 C C . GLU A 1 102 ? -12.483 -7.714 12.130 1.00 97.44 102 GLU A C 1
ATOM 804 O O . GLU A 1 102 ? -12.073 -8.509 11.280 1.00 97.44 102 GLU A O 1
ATOM 809 N N . LEU A 1 103 ? -11.663 -6.840 12.721 1.00 97.75 103 LEU A N 1
ATOM 810 C CA . LEU A 1 103 ? -10.227 -6.795 12.461 1.00 97.75 103 LEU A CA 1
ATOM 811 C C . LEU A 1 103 ? -9.542 -8.085 12.944 1.00 97.75 103 LEU A C 1
ATOM 813 O O . LEU A 1 103 ? -9.175 -8.209 14.110 1.00 97.75 103 LEU A O 1
ATOM 817 N N . ASP A 1 104 ? -9.295 -9.015 12.021 1.00 97.50 104 ASP A N 1
ATOM 818 C CA . ASP A 1 104 ? -8.491 -10.215 12.262 1.00 97.50 104 ASP A CA 1
ATOM 819 C C . ASP A 1 104 ? -7.287 -10.280 11.310 1.00 97.50 104 ASP A C 1
ATOM 821 O O . ASP A 1 104 ? -7.386 -10.142 10.089 1.00 97.50 104 ASP A O 1
ATOM 825 N N . ARG A 1 105 ? -6.119 -10.559 11.891 1.00 96.44 105 ARG A N 1
ATOM 826 C CA . ARG A 1 105 ? -4.846 -10.777 11.203 1.00 96.44 105 ARG A CA 1
ATOM 827 C C . ARG A 1 105 ? -4.923 -11.885 10.148 1.00 96.44 105 ARG A C 1
ATOM 829 O O . ARG A 1 105 ? -4.215 -11.808 9.141 1.00 96.44 105 ARG A O 1
ATOM 836 N N . ASN A 1 106 ? -5.753 -12.905 10.356 1.00 97.19 106 ASN 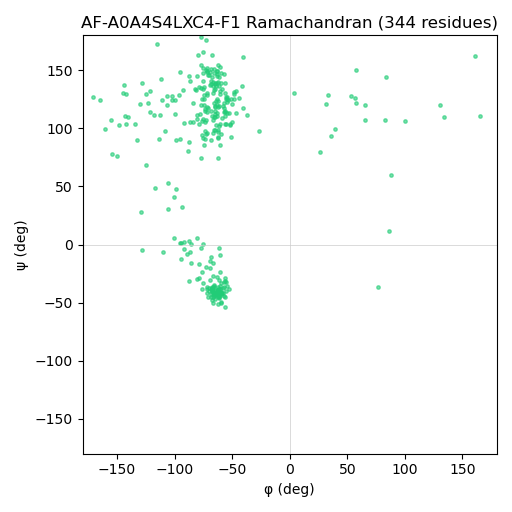A N 1
ATOM 837 C CA . ASN A 1 106 ? -5.875 -14.024 9.417 1.00 97.19 106 ASN A CA 1
ATOM 838 C C . ASN A 1 106 ? -6.613 -13.645 8.124 1.00 97.19 106 ASN A C 1
ATOM 840 O O . ASN A 1 106 ? -6.423 -14.301 7.096 1.00 97.19 106 ASN A O 1
ATOM 844 N N . LEU A 1 107 ? -7.380 -12.549 8.131 1.00 97.38 107 LEU A N 1
ATOM 845 C CA . LEU A 1 107 ? -8.115 -12.070 6.957 1.00 97.38 107 LEU A CA 1
ATOM 846 C C . LEU A 1 107 ? -7.195 -11.580 5.831 1.00 97.38 107 LEU A C 1
ATOM 848 O O . LEU A 1 107 ? -7.621 -11.516 4.681 1.00 97.38 107 LEU A O 1
ATOM 852 N N . VAL A 1 108 ? -5.910 -11.328 6.111 1.00 97.25 108 VAL A N 1
ATOM 853 C CA . VAL A 1 108 ? -4.895 -11.061 5.073 1.00 97.25 108 VAL A CA 1
ATOM 854 C C . VAL A 1 108 ? -4.796 -12.216 4.064 1.00 97.25 108 VAL A C 1
ATOM 856 O O . VAL A 1 108 ? -4.514 -11.995 2.883 1.00 97.25 108 VAL A O 1
ATOM 859 N N . PHE A 1 109 ? -5.035 -13.453 4.503 1.00 96.75 109 PHE A N 1
ATOM 860 C CA . PHE A 1 109 ? -4.924 -14.647 3.661 1.00 96.75 109 PHE A CA 1
ATOM 861 C C . PHE A 1 109 ? -6.255 -15.065 3.028 1.00 96.75 109 PHE A C 1
ATOM 863 O O . PHE A 1 109 ? -6.260 -15.874 2.102 1.00 96.75 109 PHE A O 1
ATOM 870 N N . ALA A 1 110 ? -7.371 -14.499 3.491 1.00 97.06 110 ALA A N 1
ATOM 871 C CA . ALA A 1 110 ? -8.681 -14.711 2.898 1.00 97.06 110 ALA A CA 1
ATOM 872 C C . ALA A 1 110 ? -8.874 -13.746 1.725 1.00 97.06 110 ALA A C 1
ATOM 874 O O . ALA A 1 110 ? -8.812 -12.529 1.898 1.00 97.06 110 ALA A O 1
ATOM 875 N N . GLN A 1 111 ? -9.120 -14.280 0.530 1.00 96.06 111 GLN A N 1
ATOM 876 C CA . GLN A 1 111 ? -9.432 -13.453 -0.634 1.00 96.06 111 GLN A CA 1
ATOM 877 C C . GLN A 1 111 ? -10.674 -12.610 -0.350 1.00 96.06 111 GLN A C 1
ATOM 879 O O . GLN A 1 111 ? -11.676 -13.116 0.160 1.00 96.06 111 GLN A O 1
ATOM 884 N N . VAL A 1 112 ? -10.605 -11.325 -0.687 1.00 94.19 112 VAL A N 1
ATOM 885 C CA . VAL A 1 112 ? -11.775 -10.458 -0.653 1.00 94.19 112 VAL A CA 1
ATOM 886 C C . VAL A 1 112 ? -12.251 -10.305 -2.084 1.00 94.19 112 VAL A C 1
ATOM 888 O O . VAL A 1 112 ? -11.485 -9.972 -2.988 1.00 94.19 112 VAL A O 1
ATOM 891 N N . HIS A 1 113 ? -13.529 -10.569 -2.317 1.00 91.44 113 HIS A N 1
ATOM 892 C CA . HIS A 1 113 ? -14.148 -10.083 -3.533 1.00 91.44 113 HIS A CA 1
ATOM 893 C C . HIS A 1 113 ? -14.426 -8.610 -3.278 1.00 91.44 113 HIS A C 1
ATOM 895 O O . HIS A 1 113 ? -15.239 -8.325 -2.392 1.00 91.44 113 HIS A O 1
ATOM 901 N N . PRO A 1 114 ? -13.752 -7.671 -3.973 1.00 84.88 114 PRO A N 1
ATOM 902 C CA . PRO A 1 114 ? -14.170 -6.287 -3.952 1.00 84.88 114 PRO A CA 1
ATOM 903 C C . PRO A 1 114 ? -15.566 -6.293 -4.552 1.00 84.88 114 PRO A C 1
ATOM 905 O O . PRO A 1 114 ? -15.756 -6.270 -5.768 1.00 84.88 114 PRO A O 1
ATOM 908 N N . THR A 1 115 ? -16.565 -6.404 -3.682 1.00 79.00 115 THR A N 1
ATOM 909 C CA . THR A 1 115 ? -17.926 -6.120 -4.055 1.00 79.00 115 THR A CA 1
ATOM 910 C C . THR A 1 115 ? -17.812 -4.699 -4.559 1.00 79.00 115 THR A C 1
ATOM 912 O O . THR A 1 115 ? -17.404 -3.785 -3.834 1.00 79.00 115 THR A O 1
ATOM 915 N N . LEU A 1 116 ? -18.053 -4.522 -5.857 1.00 63.03 116 LEU A N 1
ATOM 916 C CA . LEU A 1 116 ? -18.371 -3.228 -6.427 1.00 63.03 116 LEU A CA 1
ATOM 917 C C . LEU A 1 116 ? -19.674 -2.854 -5.740 1.00 63.03 116 LEU A C 1
ATOM 919 O O . LEU A 1 116 ? -20.753 -3.066 -6.288 1.00 63.03 116 LEU A O 1
ATOM 923 N N . SER A 1 117 ? -19.560 -2.474 -4.467 1.00 55.41 117 SER A N 1
ATOM 924 C CA . SER A 1 117 ? -20.635 -2.170 -3.558 1.00 55.41 117 SER A CA 1
ATOM 925 C C . SER A 1 117 ? -21.288 -1.008 -4.229 1.00 55.41 117 SER A C 1
ATOM 927 O O . SER A 1 117 ? -20.747 0.097 -4.213 1.00 55.41 117 SER A O 1
ATOM 929 N N . LYS A 1 118 ? -22.343 -1.387 -4.956 1.00 49.69 118 LYS A N 1
ATOM 930 C CA . LYS A 1 118 ? -23.117 -0.649 -5.932 1.00 49.69 118 LYS A CA 1
ATOM 931 C C . LYS A 1 118 ? -22.992 0.793 -5.557 1.00 49.69 118 LYS A C 1
ATOM 933 O O . LYS A 1 118 ? -23.610 1.194 -4.575 1.00 49.69 118 LYS A O 1
ATOM 938 N N . THR A 1 119 ? -22.072 1.485 -6.228 1.00 44.88 119 THR A N 1
ATOM 939 C CA . THR A 1 119 ? -21.662 2.826 -5.862 1.00 44.88 119 THR A CA 1
ATOM 940 C C . THR A 1 119 ? -22.961 3.586 -5.755 1.00 44.88 119 THR A C 1
ATOM 942 O O . THR A 1 119 ? -23.614 3.862 -6.764 1.00 44.88 119 THR A O 1
ATOM 945 N N . ARG A 1 120 ? -23.411 3.834 -4.519 1.00 46.00 120 ARG A N 1
ATOM 946 C CA . ARG A 1 120 ? -24.386 4.867 -4.248 1.00 46.00 120 ARG A CA 1
ATOM 947 C C . ARG A 1 120 ? -23.683 6.046 -4.855 1.00 46.00 120 ARG A C 1
ATOM 949 O O . ARG A 1 120 ? -22.637 6.407 -4.330 1.00 46.00 120 ARG A O 1
ATOM 956 N N . SER A 1 121 ? -24.145 6.461 -6.033 1.00 45.34 121 SER A N 1
ATOM 957 C CA . SER A 1 121 ? -23.524 7.490 -6.845 1.00 45.34 121 SER A CA 1
ATOM 958 C C . SER A 1 121 ? -23.306 8.674 -5.923 1.00 45.34 121 SER A C 1
ATOM 960 O O . SER A 1 121 ? -24.207 9.476 -5.681 1.00 45.34 121 SER A O 1
ATOM 962 N N . GLN A 1 122 ? -22.122 8.737 -5.320 1.00 47.81 122 GLN A N 1
ATOM 963 C CA . GLN A 1 122 ? -21.619 9.931 -4.701 1.00 47.81 122 GLN A CA 1
ATOM 964 C C . GLN A 1 122 ? -21.172 10.725 -5.906 1.00 47.81 122 GLN A C 1
ATOM 966 O O . GLN A 1 122 ? -19.998 10.766 -6.258 1.00 47.81 122 GLN A O 1
ATOM 971 N N . SER A 1 123 ? -22.181 11.256 -6.603 1.00 45.53 123 SER A N 1
ATOM 972 C CA . SER A 1 123 ? -22.055 12.403 -7.472 1.00 45.53 123 SER A CA 1
ATOM 973 C C . SER A 1 123 ? -21.069 13.321 -6.763 1.00 45.53 123 SER A C 1
ATOM 975 O O . SER A 1 123 ? -21.405 13.794 -5.670 1.00 45.53 123 SER A O 1
ATOM 977 N N . PRO A 1 124 ? -19.858 13.507 -7.310 1.00 52.66 124 PRO A N 1
ATOM 978 C CA . PRO A 1 124 ? -18.819 14.281 -6.661 1.00 52.66 124 PRO A CA 1
ATOM 979 C C . PRO A 1 124 ? -19.424 15.640 -6.395 1.00 52.66 124 PRO A C 1
ATOM 981 O O . PRO A 1 124 ? -19.851 16.295 -7.340 1.00 52.66 124 PRO A O 1
ATOM 984 N N . ASN A 1 125 ? -19.580 15.975 -5.113 1.00 47.72 125 ASN A N 1
ATOM 985 C CA . ASN A 1 125 ? -20.008 17.275 -4.632 1.00 47.72 125 ASN A CA 1
ATOM 986 C C . ASN A 1 125 ? -20.861 18.040 -5.652 1.00 47.72 125 ASN A C 1
ATOM 988 O O . ASN A 1 125 ? -20.385 18.986 -6.287 1.00 47.72 125 ASN A O 1
ATOM 992 N N . LYS A 1 126 ? -22.157 17.709 -5.757 1.00 44.25 126 LYS A N 1
ATOM 993 C CA . LYS A 1 126 ? -23.113 18.801 -5.956 1.00 44.25 126 LYS A CA 1
ATOM 994 C C . LYS A 1 126 ? -22.947 19.671 -4.724 1.00 44.25 126 LYS A C 1
ATOM 996 O O . LYS A 1 126 ? -23.606 19.459 -3.709 1.00 44.25 126 LYS A O 1
ATOM 1001 N N . ARG A 1 127 ? -21.975 20.584 -4.803 1.00 51.19 127 ARG A N 1
ATOM 1002 C CA . ARG A 1 127 ? -21.840 21.736 -3.933 1.00 51.19 127 ARG A CA 1
ATOM 1003 C C . ARG A 1 127 ? -23.278 22.217 -3.777 1.00 51.19 127 ARG A C 1
ATOM 1005 O O . ARG A 1 127 ? -23.905 22.459 -4.816 1.00 51.19 127 ARG A O 1
ATOM 1012 N N . PRO A 1 128 ? -23.855 22.209 -2.561 1.00 58.38 128 PRO A N 1
ATOM 1013 C CA . PRO A 1 128 ? -25.207 22.710 -2.400 1.00 58.38 128 PRO A CA 1
ATOM 1014 C C . PRO A 1 128 ? -25.236 24.063 -3.115 1.00 58.38 128 PRO A C 1
ATOM 1016 O O . PRO A 1 128 ? -24.266 24.820 -2.955 1.00 58.38 128 PRO A O 1
ATOM 1019 N N . PRO A 1 129 ? -26.236 24.319 -3.985 1.00 66.75 129 PRO A N 1
ATOM 1020 C CA . PRO A 1 129 ? -26.331 25.603 -4.663 1.00 66.75 129 PRO A CA 1
ATOM 1021 C C . PRO A 1 129 ? -26.120 26.670 -3.592 1.00 66.75 129 PRO A C 1
ATOM 1023 O O . PRO A 1 129 ? -26.657 26.491 -2.490 1.00 66.75 129 PRO A O 1
ATOM 1026 N N . PRO A 1 130 ? -25.257 27.675 -3.843 1.00 64.81 130 PRO A N 1
ATOM 1027 C CA . PRO A 1 130 ? -24.927 28.676 -2.844 1.00 64.81 130 PRO A CA 1
ATOM 1028 C C . PRO A 1 130 ? -26.241 29.137 -2.235 1.00 64.81 130 PRO A C 1
ATOM 1030 O O . PRO A 1 130 ? -27.100 29.658 -2.948 1.00 64.81 130 PRO A O 1
ATOM 1033 N N . ARG A 1 131 ? -26.452 28.825 -0.946 1.00 65.50 131 ARG A N 1
ATOM 1034 C CA . ARG A 1 131 ? -27.639 29.317 -0.255 1.00 65.50 131 ARG A CA 1
ATOM 1035 C C . ARG A 1 131 ? -27.601 30.829 -0.463 1.00 65.50 131 ARG A C 1
ATOM 1037 O O . ARG A 1 131 ? -26.540 31.408 -0.201 1.00 65.50 131 ARG A O 1
ATOM 1044 N N . PRO A 1 132 ? -28.676 31.451 -0.979 1.00 69.12 132 PRO A N 1
ATOM 1045 C CA . PRO A 1 132 ? -28.725 32.898 -1.070 1.00 69.12 132 PRO A CA 1
ATOM 1046 C C . PRO A 1 132 ? -28.364 33.429 0.312 1.00 69.12 132 PRO A C 1
ATOM 1048 O O . PRO A 1 132 ? -28.899 32.955 1.320 1.00 69.12 132 PRO A O 1
ATOM 1051 N N . ALA A 1 133 ? -27.353 34.297 0.352 1.00 64.94 133 ALA A N 1
ATOM 1052 C CA . ALA A 1 133 ? -26.878 34.881 1.591 1.00 64.94 133 ALA A CA 1
ATOM 1053 C C . ALA A 1 133 ? -28.103 35.393 2.364 1.00 64.94 133 ALA A C 1
ATOM 1055 O O . ALA A 1 133 ? -28.932 36.081 1.759 1.00 64.94 133 ALA A O 1
ATOM 1056 N N . PRO A 1 134 ? -28.275 35.046 3.653 1.00 68.25 134 PRO A N 1
ATOM 1057 C CA . PRO A 1 134 ? -29.333 35.652 4.439 1.00 68.25 134 PRO A CA 1
ATOM 1058 C C . PRO A 1 134 ? -29.138 37.162 4.341 1.00 68.25 134 PRO A C 1
ATOM 1060 O O . PRO A 1 134 ? -28.047 37.664 4.620 1.00 68.25 134 PRO A O 1
ATOM 1063 N N . HIS A 1 135 ? -30.170 37.862 3.864 1.00 59.12 135 HIS A N 1
ATOM 1064 C CA . HIS A 1 135 ? -30.194 39.313 3.804 1.00 59.12 135 HIS A CA 1
ATOM 1065 C C . HIS A 1 135 ? -29.841 39.839 5.190 1.00 59.12 135 HIS A C 1
ATOM 1067 O O . HIS A 1 135 ? -30.643 39.780 6.119 1.00 59.12 135 HIS A O 1
ATOM 1073 N N . ARG A 1 136 ? -28.596 40.297 5.336 1.00 57.06 136 ARG A N 1
ATOM 1074 C CA . ARG A 1 136 ? -28.124 40.960 6.541 1.00 57.06 136 ARG A CA 1
ATOM 1075 C C . ARG A 1 136 ? -28.987 42.217 6.682 1.00 57.06 136 ARG A C 1
ATOM 1077 O O . ARG A 1 136 ? -28.976 43.033 5.756 1.00 57.06 136 ARG A O 1
ATOM 1084 N N . PRO A 1 137 ? -29.751 42.380 7.775 1.00 63.69 137 PRO A N 1
ATOM 1085 C CA . PRO A 1 137 ? -30.460 43.620 8.030 1.00 63.69 137 PRO A CA 1
ATOM 1086 C C . PRO A 1 137 ? -29.437 44.749 8.015 1.00 63.69 137 PRO A C 1
ATOM 1088 O O . PRO A 1 137 ? -28.410 44.686 8.695 1.00 63.69 137 PRO A O 1
ATOM 1091 N N . ARG A 1 138 ? -29.703 45.739 7.168 1.00 55.97 138 ARG A N 1
ATOM 1092 C CA . ARG A 1 138 ? -28.940 46.972 7.026 1.00 55.97 138 ARG A CA 1
ATOM 1093 C C . ARG A 1 138 ? -28.976 47.681 8.383 1.00 55.97 138 ARG A C 1
ATOM 1095 O O . ARG A 1 138 ? -29.954 48.343 8.706 1.00 55.97 138 ARG A O 1
ATOM 1102 N N . GLN A 1 139 ? -27.951 47.459 9.200 1.00 59.91 139 GLN A N 1
ATOM 1103 C CA . GLN A 1 139 ? -27.730 48.216 10.426 1.00 59.91 139 GLN A CA 1
ATOM 1104 C C . GLN A 1 139 ? -27.488 49.680 10.020 1.00 59.91 139 GLN A C 1
ATOM 1106 O O . GLN A 1 139 ? -26.651 49.921 9.143 1.00 59.91 139 GLN A O 1
ATOM 1111 N N . PRO A 1 140 ? -28.251 50.640 10.566 1.00 60.78 140 PRO A N 1
ATOM 1112 C CA . PRO A 1 140 ? -28.011 52.050 10.325 1.00 60.78 140 PRO A CA 1
ATOM 1113 C C . PRO A 1 140 ? -26.676 52.461 10.947 1.00 60.78 140 PRO A C 1
ATOM 1115 O O . PRO A 1 140 ? -26.296 52.010 12.024 1.00 60.78 140 PRO A O 1
ATOM 1118 N N . PHE A 1 141 ? -25.968 53.296 10.198 1.00 52.16 141 PHE A N 1
ATOM 1119 C CA . PHE A 1 141 ? -24.701 53.907 10.547 1.00 52.16 141 PHE A CA 1
ATOM 1120 C C . PHE A 1 141 ? -24.801 54.655 11.880 1.00 52.16 141 PHE A C 1
ATOM 1122 O O . PHE A 1 141 ? -25.611 55.569 12.013 1.00 52.16 141 PHE A O 1
ATOM 1129 N N . SER A 1 142 ? -23.916 54.312 12.810 1.00 50.03 142 SER A N 1
ATOM 1130 C CA . SER A 1 142 ? -23.454 55.236 13.840 1.00 50.03 142 SER A CA 1
ATOM 1131 C C . SER A 1 142 ? -21.987 55.499 13.544 1.00 50.03 142 SER A C 1
ATOM 1133 O O . SER A 1 142 ? -21.159 54.592 13.632 1.00 50.03 142 SER A O 1
ATOM 1135 N N . GLU A 1 143 ? -21.687 56.726 13.133 1.00 60.22 143 GLU A N 1
ATOM 1136 C CA . GLU A 1 143 ? -20.333 57.255 13.046 1.00 60.22 143 GLU A CA 1
ATOM 1137 C C . GLU A 1 143 ? -19.611 57.010 14.370 1.00 60.22 143 GLU A C 1
ATOM 1139 O O . GLU A 1 143 ? -20.043 57.451 15.431 1.00 60.22 143 GLU A O 1
ATOM 1144 N N . THR A 1 144 ? -18.505 56.283 14.328 1.00 52.50 144 THR A N 1
ATOM 1145 C CA . THR A 1 144 ? -17.472 56.411 15.352 1.00 52.50 144 THR A CA 1
ATOM 1146 C C . THR A 1 144 ? -16.136 56.139 14.695 1.00 52.50 144 THR A C 1
ATOM 1148 O O . THR A 1 144 ? -15.772 55.019 14.347 1.00 52.50 144 THR A O 1
ATOM 1151 N N . THR A 1 145 ? -15.458 57.248 14.461 1.00 58.91 145 THR A N 1
ATOM 1152 C CA . THR A 1 145 ? -14.085 57.413 14.026 1.00 58.91 145 THR A CA 1
ATOM 1153 C C . THR A 1 145 ? -13.164 56.585 14.916 1.00 58.91 145 THR A C 1
ATOM 1155 O O . THR A 1 145 ? -12.910 56.962 16.054 1.00 58.91 145 THR A O 1
ATOM 1158 N N . PHE A 1 146 ? -12.656 55.465 14.411 1.00 51.97 146 PHE A N 1
ATOM 1159 C CA . PHE A 1 146 ? -11.428 54.867 14.921 1.00 51.97 146 PHE A CA 1
ATOM 1160 C C . PHE A 1 146 ? -10.616 54.336 13.745 1.00 51.97 146 PHE A C 1
ATOM 1162 O O . PHE A 1 146 ? -10.985 53.376 13.072 1.00 51.97 146 PHE A O 1
ATOM 1169 N N . ASP A 1 147 ? -9.519 55.045 13.510 1.00 56.34 147 ASP A N 1
ATOM 1170 C CA . ASP A 1 147 ? -8.409 54.695 12.641 1.00 56.34 147 ASP A CA 1
ATOM 1171 C C . ASP A 1 147 ? -7.876 53.311 13.042 1.00 56.34 147 ASP A C 1
ATOM 1173 O O . ASP A 1 147 ? -7.347 53.129 14.142 1.00 56.34 147 ASP A O 1
ATOM 1177 N N . VAL A 1 148 ?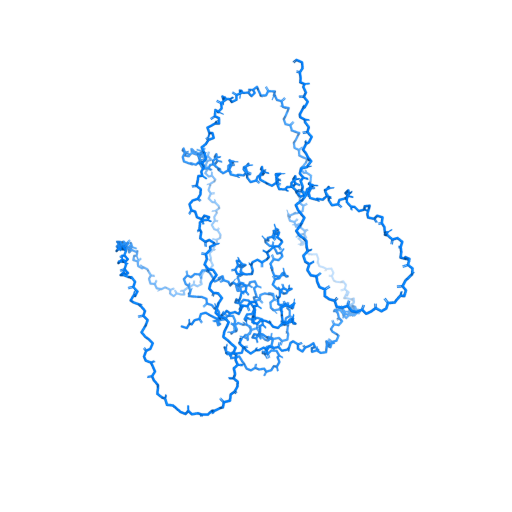 -8.038 52.317 12.169 1.00 53.41 148 VAL A N 1
ATOM 1178 C CA . VAL A 1 148 ? -7.386 51.011 12.307 1.00 53.41 148 VAL A CA 1
ATOM 1179 C C . VAL A 1 148 ? -6.719 50.685 10.971 1.00 53.41 148 VAL A C 1
ATOM 1181 O O . VAL A 1 148 ? -7.403 50.620 9.949 1.00 53.41 148 VAL A O 1
ATOM 1184 N N . PRO A 1 149 ? -5.390 50.481 10.945 1.00 58.62 149 PRO A N 1
ATOM 1185 C CA . PRO A 1 149 ? -4.649 50.295 9.710 1.00 58.62 149 PRO A CA 1
ATOM 1186 C C . PRO A 1 149 ? -4.950 48.922 9.105 1.00 58.62 149 PRO A C 1
ATOM 1188 O O . PRO A 1 149 ? -4.628 47.877 9.675 1.00 58.62 149 PRO A O 1
ATOM 1191 N N . THR A 1 150 ? -5.518 48.920 7.902 1.00 52.25 150 THR A N 1
ATOM 1192 C CA . THR A 1 150 ? -5.598 47.746 7.031 1.00 52.25 150 THR A CA 1
ATOM 1193 C C . THR A 1 150 ? -4.199 47.382 6.536 1.00 52.25 150 THR A C 1
ATOM 1195 O O . THR A 1 150 ? -3.743 47.866 5.502 1.00 52.25 150 THR A O 1
ATOM 1198 N N . SER A 1 151 ? -3.504 46.526 7.284 1.00 51.72 151 SER A N 1
ATOM 1199 C CA . SER A 1 151 ? -2.366 45.754 6.776 1.00 51.72 151 SER A CA 1
ATOM 1200 C C . SER A 1 151 ? -2.881 44.450 6.179 1.00 51.72 151 SER A C 1
ATOM 1202 O O . SER A 1 151 ? -2.820 43.403 6.813 1.00 51.72 151 SER A O 1
ATOM 1204 N N . ASP A 1 152 ? -3.381 44.533 4.948 1.00 52.41 152 ASP A N 1
ATOM 1205 C CA . ASP A 1 152 ? -3.615 43.370 4.082 1.00 52.41 152 ASP A CA 1
ATOM 1206 C C . ASP A 1 152 ? -2.473 43.242 3.054 1.00 52.41 152 ASP A C 1
ATOM 1208 O O . ASP A 1 152 ? -2.656 42.999 1.863 1.00 52.41 152 ASP A O 1
ATOM 1212 N N . THR A 1 153 ? -1.245 43.475 3.529 1.00 53.06 153 THR A N 1
ATOM 1213 C CA . THR A 1 153 ? -0.016 43.313 2.753 1.00 53.06 153 THR A CA 1
ATOM 1214 C C . THR A 1 153 ? 0.538 41.929 3.040 1.00 53.06 153 THR A C 1
ATOM 1216 O O . THR A 1 153 ? 1.312 41.727 3.974 1.00 53.06 153 THR A O 1
ATOM 1219 N N . ASN A 1 154 ? 0.124 40.958 2.234 1.00 52.78 154 ASN A N 1
ATOM 1220 C CA . ASN A 1 154 ? 0.726 39.633 2.204 1.00 52.78 154 ASN A CA 1
ATOM 1221 C C . ASN A 1 154 ? 2.167 39.745 1.639 1.00 52.78 154 ASN A C 1
ATOM 1223 O O . ASN A 1 154 ? 2.333 40.038 0.451 1.00 52.78 154 ASN A O 1
ATOM 1227 N N . PRO A 1 155 ? 3.229 39.540 2.446 1.00 60.34 155 PRO A N 1
ATOM 1228 C CA . PRO A 1 155 ? 4.607 39.896 2.084 1.00 60.34 155 PRO A CA 1
ATOM 1229 C C . PRO A 1 155 ? 5.265 38.945 1.068 1.00 60.34 155 PRO A C 1
ATOM 1231 O O . PRO A 1 155 ? 6.415 39.154 0.688 1.00 60.34 155 PRO A O 1
ATOM 1234 N N . PHE A 1 156 ? 4.562 37.907 0.602 1.00 53.59 156 PHE A N 1
ATOM 1235 C CA . PHE A 1 156 ? 5.110 36.903 -0.319 1.00 53.59 156 PHE A CA 1
ATOM 1236 C C . PHE A 1 156 ? 4.839 37.171 -1.809 1.00 53.59 156 PHE A C 1
ATOM 1238 O O . PHE A 1 156 ? 5.287 36.395 -2.650 1.00 53.59 156 PHE A O 1
ATOM 1245 N N . HIS A 1 157 ? 4.165 38.269 -2.171 1.00 49.94 157 HIS A N 1
ATOM 1246 C CA . HIS A 1 157 ? 3.849 38.579 -3.576 1.00 49.94 157 HIS A CA 1
ATOM 1247 C C . HIS A 1 157 ? 4.884 39.454 -4.318 1.00 49.94 157 HIS A C 1
ATOM 1249 O O . HIS A 1 157 ? 4.708 39.713 -5.506 1.00 49.94 157 HIS A O 1
ATOM 1255 N N . HIS A 1 158 ? 6.003 39.849 -3.698 1.00 49.31 158 HIS A N 1
ATOM 1256 C CA . HIS A 1 158 ? 7.033 40.694 -4.336 1.00 49.31 158 HIS A CA 1
ATOM 1257 C C . HIS A 1 158 ? 8.248 39.926 -4.893 1.00 49.31 158 HIS A C 1
ATOM 1259 O O . HIS A 1 158 ? 9.389 40.317 -4.659 1.00 49.31 158 HIS A O 1
ATOM 1265 N N . LEU A 1 159 ? 8.036 38.840 -5.643 1.00 53.88 159 LEU A N 1
ATOM 1266 C CA . LEU A 1 159 ? 9.117 38.190 -6.411 1.00 53.88 159 LEU A CA 1
ATOM 1267 C C . LEU A 1 159 ? 8.755 37.943 -7.883 1.00 53.88 159 LEU A C 1
ATOM 1269 O O . LEU A 1 159 ? 9.295 37.039 -8.518 1.00 53.88 159 LEU A O 1
ATOM 1273 N N . ALA A 1 160 ? 7.876 38.767 -8.451 1.00 54.56 160 ALA A N 1
ATOM 1274 C CA . ALA A 1 160 ? 7.876 38.960 -9.894 1.00 54.56 160 ALA A CA 1
ATOM 1275 C C . ALA A 1 160 ? 8.968 39.985 -10.240 1.00 54.56 160 ALA A C 1
ATOM 1277 O O . ALA A 1 160 ? 9.054 41.033 -9.607 1.00 54.56 160 ALA A O 1
ATOM 1278 N N . ASP A 1 161 ? 9.768 39.657 -11.252 1.00 51.53 161 ASP A N 1
ATOM 1279 C CA . ASP A 1 161 ? 10.757 40.516 -11.913 1.00 51.53 161 ASP A CA 1
ATOM 1280 C C . ASP A 1 161 ? 12.184 40.562 -11.323 1.00 51.53 161 ASP A C 1
ATOM 1282 O O . ASP A 1 161 ? 12.753 41.602 -10.994 1.00 51.53 161 ASP A O 1
ATOM 1286 N N . ARG A 1 162 ? 12.841 39.394 -11.274 1.00 44.59 162 ARG A N 1
ATOM 1287 C CA . ARG A 1 162 ? 14.299 39.337 -11.472 1.00 44.59 162 ARG A CA 1
ATOM 1288 C C . ARG A 1 162 ? 14.611 38.717 -12.827 1.00 44.59 162 ARG A C 1
ATOM 1290 O O . ARG A 1 162 ? 14.664 37.500 -12.982 1.00 44.59 162 ARG A O 1
ATOM 1297 N N . GLN A 1 163 ? 14.847 39.604 -13.784 1.00 60.25 163 GLN A N 1
ATOM 1298 C CA . GLN A 1 163 ? 15.534 39.350 -15.040 1.00 60.25 163 GLN A CA 1
ATOM 1299 C C . GLN A 1 163 ? 16.796 38.489 -14.803 1.00 60.25 163 GLN A C 1
ATOM 1301 O O . GLN A 1 163 ? 17.633 38.850 -13.967 1.00 60.25 163 GLN A O 1
ATOM 1306 N N . PRO A 1 164 ? 16.957 37.345 -15.495 1.00 63.09 164 PRO A N 1
ATOM 1307 C CA . PRO A 1 164 ? 18.168 36.543 -15.387 1.00 63.09 164 PRO A CA 1
ATOM 1308 C C . PRO A 1 164 ? 19.372 37.327 -15.943 1.00 63.09 164 PRO A C 1
ATOM 1310 O O . PRO A 1 164 ? 19.243 37.989 -16.977 1.00 63.09 164 PRO A O 1
ATOM 1313 N N . PRO A 1 165 ? 20.545 37.281 -15.282 1.00 70.38 165 PRO A N 1
ATOM 1314 C CA . PRO A 1 165 ? 21.751 37.913 -15.801 1.00 70.38 165 PRO A CA 1
ATOM 1315 C C . PRO A 1 165 ? 22.172 37.262 -17.132 1.00 70.38 165 PRO A C 1
ATOM 1317 O O . PRO A 1 165 ? 21.998 36.050 -17.301 1.00 70.38 165 PRO A O 1
ATOM 1320 N N . PRO A 1 166 ? 22.732 38.039 -18.078 1.00 67.19 166 PRO A N 1
ATOM 1321 C CA . PRO A 1 166 ? 23.214 37.505 -19.345 1.00 67.19 166 PRO A CA 1
ATOM 1322 C C . PRO A 1 166 ? 24.334 36.474 -19.112 1.00 67.19 166 PRO A C 1
ATOM 1324 O O . PRO A 1 166 ? 25.146 36.640 -18.196 1.00 67.19 166 PRO A O 1
ATOM 1327 N N . PRO A 1 167 ? 24.395 35.403 -19.925 1.00 63.91 167 PRO A N 1
ATOM 1328 C CA . PRO A 1 167 ? 25.437 34.393 -19.807 1.00 63.91 167 PRO A CA 1
ATOM 1329 C C . PRO A 1 167 ? 26.818 35.012 -20.089 1.00 63.91 167 PRO A C 1
ATOM 1331 O O . PRO A 1 167 ? 26.946 35.807 -21.023 1.00 63.91 167 PRO A O 1
ATOM 1334 N N . PRO A 1 168 ? 27.869 34.660 -19.324 1.00 60.78 168 PRO A N 1
ATOM 1335 C CA . PRO A 1 168 ? 29.216 35.127 -19.617 1.00 60.78 168 PRO A CA 1
ATOM 1336 C C . PRO A 1 168 ? 29.710 34.542 -20.947 1.00 60.78 168 PRO A C 1
ATOM 1338 O O . PRO A 1 168 ? 29.587 33.341 -21.195 1.00 60.78 168 PRO A O 1
ATOM 1341 N N . SER A 1 169 ? 30.281 35.410 -21.787 1.00 56.19 169 SER A N 1
ATOM 1342 C CA . SER A 1 169 ? 30.944 35.059 -23.044 1.00 56.19 169 SER A CA 1
ATOM 1343 C C . SER A 1 169 ? 31.932 33.910 -22.858 1.00 56.19 169 SER A C 1
ATOM 1345 O O . SER A 1 169 ? 32.855 33.980 -22.046 1.00 56.19 169 SER A O 1
ATOM 1347 N N . ALA A 1 170 ? 31.742 32.863 -23.657 1.00 43.16 170 ALA A N 1
ATOM 1348 C CA . ALA A 1 170 ? 32.639 31.726 -23.752 1.00 43.16 170 ALA A CA 1
ATOM 1349 C C . ALA A 1 170 ? 34.007 32.160 -24.308 1.00 43.16 170 ALA A C 1
ATOM 1351 O O . ALA A 1 170 ? 34.126 32.554 -25.467 1.00 43.16 170 ALA A O 1
ATOM 1352 N N . LEU A 1 171 ? 35.046 32.052 -23.478 1.00 58.59 171 LEU A N 1
ATOM 1353 C CA . LEU A 1 171 ? 36.436 31.961 -23.923 1.00 58.59 171 LEU A CA 1
ATOM 1354 C C . LEU A 1 171 ? 36.692 30.544 -24.478 1.00 58.59 171 LEU A C 1
ATOM 1356 O O . LEU A 1 171 ? 36.208 29.572 -23.892 1.00 58.59 171 LEU A O 1
ATOM 1360 N N . PRO A 1 172 ? 37.454 30.385 -25.576 1.00 53.53 172 PRO A N 1
ATOM 1361 C CA . PRO A 1 172 ? 37.778 29.075 -26.123 1.00 53.53 172 PRO A CA 1
ATOM 1362 C C . PRO A 1 172 ? 38.814 28.382 -25.230 1.00 53.53 172 PRO A C 1
ATOM 1364 O O . PRO A 1 172 ? 40.017 28.623 -25.326 1.00 53.53 172 PRO A O 1
ATOM 1367 N N . GLU A 1 173 ? 38.344 27.506 -24.344 1.00 44.25 173 GLU A N 1
ATOM 1368 C CA . GLU A 1 173 ? 39.213 26.665 -23.528 1.00 44.25 173 GLU A CA 1
ATOM 1369 C C . GLU A 1 173 ? 39.794 25.534 -24.389 1.00 44.25 173 GLU A C 1
ATOM 1371 O O . GLU A 1 173 ? 39.117 24.606 -24.842 1.00 44.25 173 GLU A O 1
ATOM 1376 N N . ARG A 1 174 ? 41.090 25.670 -24.669 1.00 48.16 174 ARG A N 1
ATOM 1377 C CA . ARG A 1 174 ? 41.924 24.761 -25.452 1.00 48.16 174 ARG A CA 1
ATOM 1378 C C . ARG A 1 174 ? 42.049 23.427 -24.708 1.00 48.16 174 ARG A C 1
ATOM 1380 O O . ARG A 1 174 ? 42.846 23.285 -23.787 1.00 48.16 174 ARG A O 1
ATOM 1387 N N . ARG A 1 175 ? 41.239 22.449 -25.110 1.00 42.66 175 ARG A N 1
ATOM 1388 C CA . ARG A 1 175 ? 41.218 21.082 -24.568 1.00 42.66 175 ARG A CA 1
ATOM 1389 C C . ARG A 1 175 ? 42.551 20.366 -24.867 1.00 42.66 175 ARG A C 1
ATOM 1391 O O . ARG A 1 175 ? 42.858 20.181 -26.045 1.00 42.66 175 ARG A O 1
ATOM 1398 N N . PRO A 1 176 ? 43.335 19.923 -23.866 1.00 56.53 176 PRO A N 1
ATOM 1399 C CA . PRO A 1 176 ? 44.446 19.015 -24.114 1.00 56.53 176 PRO A CA 1
ATOM 1400 C C . PRO A 1 176 ? 43.896 17.627 -24.465 1.00 56.53 176 PRO A C 1
ATOM 1402 O O . PRO A 1 176 ? 43.026 17.077 -23.785 1.00 56.53 176 PRO A O 1
ATOM 1405 N N . SER A 1 177 ? 44.380 17.086 -25.577 1.00 54.22 177 SER A N 1
ATOM 1406 C CA . SER A 1 177 ? 44.081 15.749 -26.082 1.00 54.22 177 SER A CA 1
ATOM 1407 C C . SER A 1 177 ? 44.501 14.660 -25.079 1.00 54.22 177 SER A C 1
ATOM 1409 O O . SER A 1 177 ? 45.627 14.710 -24.580 1.00 54.22 177 SER A O 1
ATOM 1411 N N . PRO A 1 178 ? 43.639 13.669 -24.778 1.00 61.44 178 PRO A N 1
ATOM 1412 C CA . PRO A 1 178 ? 43.996 12.562 -23.896 1.00 61.44 178 PRO A CA 1
ATOM 1413 C C . PRO A 1 178 ? 45.000 11.606 -24.573 1.00 61.44 178 PRO A C 1
ATOM 1415 O O . PRO A 1 178 ? 44.918 11.395 -25.786 1.00 61.44 178 PRO A O 1
ATOM 1418 N N . PRO A 1 179 ? 45.931 10.999 -23.813 1.00 57.47 179 PRO A N 1
ATOM 1419 C CA . PRO A 1 179 ? 46.859 10.008 -24.345 1.00 57.47 179 PRO A CA 1
ATOM 1420 C C . PRO A 1 179 ? 46.127 8.718 -24.737 1.00 57.47 179 PRO A C 1
ATOM 1422 O O . PRO A 1 179 ? 45.217 8.254 -24.049 1.00 57.47 179 PRO A O 1
ATOM 1425 N N . ALA A 1 180 ? 46.551 8.135 -25.859 1.00 45.53 180 ALA A N 1
ATOM 1426 C CA . ALA A 1 180 ? 46.029 6.894 -26.412 1.00 45.53 180 ALA A CA 1
ATOM 1427 C C . ALA A 1 180 ? 46.171 5.728 -25.417 1.00 45.53 180 ALA A C 1
ATOM 1429 O O . ALA A 1 180 ? 47.268 5.224 -25.172 1.00 45.53 180 ALA A O 1
ATOM 1430 N N . VAL A 1 181 ? 45.046 5.267 -24.866 1.00 45.09 181 VAL A N 1
ATOM 1431 C CA . VAL A 1 181 ? 44.990 4.032 -24.079 1.00 45.09 181 VAL A CA 1
ATOM 1432 C C . VAL A 1 181 ? 44.934 2.855 -25.050 1.00 45.09 181 VAL A C 1
ATOM 1434 O O . VAL A 1 181 ? 43.955 2.659 -25.768 1.00 45.09 181 VAL A O 1
ATOM 1437 N N . ARG A 1 182 ? 46.018 2.075 -25.081 1.00 44.34 182 ARG A N 1
ATOM 1438 C CA . ARG A 1 182 ? 46.107 0.811 -25.817 1.00 44.34 182 ARG A CA 1
ATOM 1439 C C . ARG A 1 182 ? 45.087 -0.180 -25.255 1.00 44.34 182 ARG A C 1
ATOM 1441 O O . ARG A 1 182 ? 45.165 -0.575 -24.095 1.00 44.34 182 ARG A O 1
ATOM 1448 N N . VAL A 1 183 ? 44.152 -0.601 -26.098 1.00 38.03 183 VAL A N 1
ATOM 1449 C CA . VAL A 1 183 ? 43.183 -1.658 -25.802 1.00 38.03 183 VAL A CA 1
ATOM 1450 C C . VAL A 1 183 ? 43.920 -3.000 -25.809 1.00 38.03 183 VAL A C 1
ATOM 1452 O O . VAL A 1 183 ? 44.316 -3.499 -26.858 1.00 38.03 183 VAL A O 1
ATOM 1455 N N . HIS A 1 184 ? 44.133 -3.592 -24.635 1.00 43.97 184 HIS A N 1
ATOM 1456 C CA . HIS A 1 184 ? 44.454 -5.012 -24.521 1.00 43.97 184 HIS A CA 1
ATOM 1457 C C . HIS A 1 184 ? 43.150 -5.803 -24.459 1.00 43.97 184 HIS A C 1
ATOM 1459 O O . HIS A 1 184 ? 42.461 -5.826 -23.441 1.00 43.97 184 HIS A O 1
ATOM 1465 N N . VAL A 1 185 ? 42.826 -6.461 -25.571 1.00 49.28 185 VAL A N 1
ATOM 1466 C CA . VAL A 1 185 ? 41.801 -7.501 -25.652 1.00 49.28 185 VAL A CA 1
ATOM 1467 C C . VAL A 1 185 ? 42.298 -8.690 -24.831 1.00 49.28 185 VAL A C 1
ATOM 1469 O O . VAL A 1 185 ? 43.100 -9.493 -25.299 1.00 49.28 185 VAL A O 1
ATOM 1472 N N . ARG A 1 186 ? 41.864 -8.790 -23.574 1.00 41.72 186 ARG A N 1
ATOM 1473 C CA . ARG A 1 186 ? 41.958 -10.038 -22.814 1.00 41.72 186 ARG A CA 1
ATOM 1474 C C . ARG A 1 186 ? 40.598 -10.712 -22.865 1.00 41.72 186 ARG A C 1
ATOM 1476 O O . ARG A 1 186 ? 39.623 -10.204 -22.321 1.00 41.72 186 ARG A O 1
ATOM 1483 N N . HIS A 1 187 ? 40.557 -11.847 -23.552 1.00 46.03 187 HIS A N 1
ATOM 1484 C 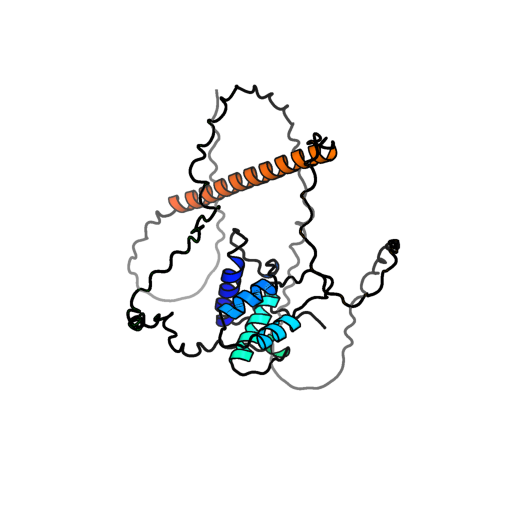CA . HIS A 1 187 ? 39.441 -12.778 -23.545 1.00 46.03 187 HIS A CA 1
ATOM 1485 C C . HIS A 1 187 ? 39.144 -13.195 -22.099 1.00 46.03 187 HIS A C 1
ATOM 1487 O O . HIS A 1 187 ? 39.872 -13.988 -21.507 1.00 46.03 187 HIS A O 1
ATOM 1493 N N . ALA A 1 188 ? 38.083 -12.638 -21.517 1.00 44.31 188 ALA A N 1
ATOM 1494 C CA . ALA A 1 188 ? 37.532 -13.121 -20.263 1.00 44.31 188 ALA A CA 1
ATOM 1495 C C . ALA A 1 188 ? 36.749 -14.407 -20.559 1.00 44.31 188 ALA A C 1
ATOM 1497 O O . ALA A 1 188 ? 35.585 -14.375 -20.958 1.00 44.31 188 ALA A O 1
ATOM 1498 N N . SER A 1 189 ? 37.418 -15.549 -20.402 1.00 54.03 189 SER A N 1
ATOM 1499 C CA . SER A 1 189 ? 36.774 -16.852 -20.279 1.00 54.03 189 SER A CA 1
ATOM 1500 C C . SER A 1 189 ? 35.878 -16.819 -19.041 1.00 54.03 189 SER A C 1
ATOM 1502 O O . SER A 1 189 ? 36.367 -16.838 -17.914 1.00 54.03 189 SER A O 1
ATOM 1504 N N . ASN A 1 190 ? 34.572 -16.699 -19.252 1.00 53.62 190 ASN A N 1
ATOM 1505 C CA . ASN A 1 190 ? 33.576 -16.660 -18.192 1.00 53.62 190 ASN A CA 1
ATOM 1506 C C . ASN A 1 190 ? 33.283 -18.107 -17.728 1.00 53.62 190 ASN A C 1
ATOM 1508 O O . ASN A 1 190 ? 32.669 -18.858 -18.488 1.00 53.62 190 ASN A O 1
ATOM 1512 N N . PRO A 1 191 ? 33.715 -18.541 -16.526 1.00 60.47 191 PRO A N 1
ATOM 1513 C CA . PRO A 1 191 ? 33.620 -19.943 -16.101 1.00 60.47 191 PRO A CA 1
ATOM 1514 C C . PRO A 1 191 ? 32.204 -20.360 -15.666 1.00 60.47 191 PRO A C 1
ATOM 1516 O O . PRO A 1 191 ? 31.972 -21.526 -15.353 1.00 60.47 191 PRO A O 1
ATOM 1519 N N . PHE A 1 192 ? 31.239 -19.435 -15.649 1.00 53.53 192 PHE A N 1
ATOM 1520 C CA . PHE A 1 192 ? 29.878 -19.691 -15.165 1.00 53.53 192 PHE A CA 1
ATOM 1521 C C . PHE A 1 192 ? 28.886 -20.146 -16.246 1.00 53.53 192 PHE A C 1
ATOM 1523 O O . PHE A 1 192 ? 27.756 -20.499 -15.918 1.00 53.53 192 PHE A O 1
ATOM 1530 N N . LEU A 1 193 ? 29.290 -20.206 -17.521 1.00 52.09 193 LEU A N 1
ATOM 1531 C CA . LEU A 1 193 ? 28.417 -20.658 -18.617 1.00 52.09 193 LEU A CA 1
ATOM 1532 C C . LEU A 1 193 ? 28.397 -22.187 -18.819 1.00 52.09 193 LEU A C 1
ATOM 1534 O O . LEU A 1 193 ? 27.661 -22.687 -19.665 1.00 52.09 193 LEU A O 1
ATOM 1538 N N . SER A 1 194 ? 29.134 -22.957 -18.017 1.00 46.41 194 SER A N 1
ATOM 1539 C CA . SER A 1 194 ? 29.255 -24.414 -18.193 1.00 46.41 194 SER A CA 1
ATOM 1540 C C . SER A 1 194 ? 28.172 -25.248 -17.490 1.00 46.41 194 SER A C 1
ATOM 1542 O O . SER A 1 194 ? 28.241 -26.474 -17.526 1.00 46.41 194 SER A O 1
ATOM 1544 N N . ARG A 1 195 ? 27.169 -24.641 -16.834 1.00 51.97 195 ARG A N 1
ATOM 1545 C CA . ARG A 1 195 ? 26.205 -25.374 -15.979 1.00 51.97 195 ARG A CA 1
ATOM 1546 C C . ARG A 1 195 ? 24.806 -25.561 -16.581 1.00 51.97 195 ARG A C 1
ATOM 1548 O O . ARG A 1 195 ? 23.828 -25.631 -15.848 1.00 51.97 195 ARG A O 1
ATOM 1555 N N . ALA A 1 196 ? 24.694 -25.662 -17.902 1.00 49.69 196 ALA A N 1
ATOM 1556 C CA . ALA A 1 196 ? 23.411 -25.861 -18.580 1.00 49.69 196 ALA A CA 1
ATOM 1557 C C . ALA A 1 196 ? 23.333 -27.196 -19.337 1.00 49.69 196 ALA A C 1
ATOM 1559 O O . ALA A 1 196 ? 22.956 -27.208 -20.501 1.00 49.69 196 ALA A O 1
ATOM 1560 N N . LYS A 1 197 ? 23.699 -28.326 -18.711 1.00 53.28 197 LYS A N 1
ATOM 1561 C CA . LYS A 1 197 ? 23.382 -29.677 -19.222 1.00 53.28 197 LYS A CA 1
ATOM 1562 C C . LYS A 1 197 ? 23.238 -30.689 -18.083 1.00 53.28 197 LYS A C 1
ATOM 1564 O O . LYS A 1 197 ? 24.128 -31.499 -17.852 1.00 53.28 197 LYS A O 1
ATOM 1569 N N . THR A 1 198 ? 22.115 -30.664 -17.371 1.00 47.28 198 THR A N 1
ATOM 1570 C CA . THR A 1 198 ? 21.587 -31.881 -16.725 1.00 47.28 198 THR A CA 1
ATOM 1571 C C . THR A 1 198 ? 20.077 -31.739 -16.559 1.00 47.28 198 THR A C 1
ATOM 1573 O O . THR A 1 198 ? 19.559 -31.378 -15.509 1.00 47.28 198 THR A O 1
ATOM 1576 N N . ILE A 1 199 ? 19.371 -31.957 -17.667 1.00 46.12 199 ILE A N 1
ATOM 1577 C CA . ILE A 1 199 ? 17.935 -32.210 -17.673 1.00 46.12 199 ILE A CA 1
ATOM 1578 C C . ILE A 1 199 ? 17.781 -33.681 -17.275 1.00 46.12 199 ILE A C 1
ATOM 1580 O O . ILE A 1 199 ? 18.052 -34.564 -18.084 1.00 46.12 199 ILE A O 1
ATOM 1584 N N . HIS A 1 200 ? 17.382 -33.949 -16.033 1.00 40.56 200 HIS A N 1
ATOM 1585 C CA . HIS A 1 200 ? 16.774 -35.230 -15.679 1.00 40.56 200 HIS A CA 1
ATOM 1586 C C . HIS A 1 200 ? 15.263 -35.041 -15.658 1.00 40.56 200 HIS A C 1
ATOM 1588 O O . HIS A 1 200 ? 14.660 -34.669 -14.656 1.00 40.56 200 HIS A O 1
ATOM 1594 N N . THR A 1 201 ? 14.675 -35.280 -16.825 1.00 43.41 201 THR A N 1
ATOM 1595 C CA . THR A 1 201 ? 13.261 -35.573 -17.011 1.00 43.41 201 THR A CA 1
ATOM 1596 C C . THR A 1 201 ? 12.982 -36.926 -16.357 1.00 43.41 201 THR A C 1
ATOM 1598 O O . THR A 1 201 ? 13.398 -37.956 -16.879 1.00 43.41 201 THR A O 1
ATOM 1601 N N . THR A 1 202 ? 12.306 -36.944 -15.210 1.00 45.22 202 THR A N 1
ATOM 1602 C CA . THR A 1 202 ? 11.632 -38.148 -14.709 1.00 45.22 202 THR A CA 1
ATOM 1603 C C . THR A 1 202 ? 10.136 -37.879 -14.722 1.00 45.22 202 THR A C 1
ATOM 1605 O O . THR A 1 202 ? 9.551 -37.293 -13.816 1.00 45.22 202 THR A O 1
ATOM 1608 N N . THR A 1 203 ? 9.529 -38.223 -15.852 1.00 43.28 203 THR A N 1
ATOM 1609 C CA . THR A 1 203 ? 8.083 -38.296 -16.021 1.00 43.28 203 THR A CA 1
ATOM 1610 C C . THR A 1 203 ? 7.706 -39.737 -15.707 1.00 43.28 203 THR A C 1
ATOM 1612 O O . THR A 1 203 ? 7.984 -40.632 -16.499 1.00 43.28 203 THR A O 1
ATOM 1615 N N . SER A 1 204 ? 7.128 -39.976 -14.533 1.00 39.22 204 SER A N 1
ATOM 1616 C CA . SER A 1 204 ? 6.475 -41.252 -14.227 1.00 39.22 204 SER A CA 1
ATOM 1617 C C . SER A 1 204 ? 4.976 -41.095 -14.495 1.00 39.22 204 SER A C 1
ATOM 1619 O O . SER A 1 204 ? 4.394 -40.115 -14.024 1.00 39.22 204 SER A O 1
ATOM 1621 N N . PRO A 1 205 ? 4.340 -41.994 -15.267 1.00 56.47 205 PRO A N 1
ATOM 1622 C CA . PRO A 1 205 ? 2.909 -41.922 -15.514 1.00 56.47 205 PRO A CA 1
ATOM 1623 C C . PRO A 1 205 ? 2.125 -42.308 -14.256 1.00 56.47 205 PRO A C 1
ATOM 1625 O O . PRO A 1 205 ? 2.371 -43.337 -13.629 1.00 56.47 205 PRO A O 1
ATOM 1628 N N . VAL A 1 206 ? 1.161 -41.456 -13.917 1.00 44.28 206 VAL A N 1
ATOM 1629 C CA . VAL A 1 206 ? 0.132 -41.688 -12.905 1.00 44.28 206 VAL A CA 1
ATOM 1630 C C . VAL A 1 206 ? -0.763 -42.836 -13.374 1.00 44.28 206 VAL A C 1
ATOM 1632 O O . VAL A 1 206 ? -1.502 -42.693 -14.345 1.00 44.28 206 VAL A O 1
ATOM 1635 N N . VAL A 1 207 ? -0.703 -43.966 -12.669 1.00 48.47 207 VAL A N 1
ATOM 1636 C CA . VAL A 1 207 ? -1.749 -44.994 -12.669 1.00 48.47 207 VAL A CA 1
ATOM 1637 C C . VAL A 1 207 ? -2.538 -44.829 -11.373 1.00 48.47 207 VAL A C 1
ATOM 1639 O O . VAL A 1 207 ? -1.978 -44.797 -10.281 1.00 48.47 207 VAL A O 1
ATOM 1642 N N . VAL A 1 208 ? -3.846 -44.663 -11.528 1.00 51.91 208 VAL A N 1
ATOM 1643 C CA . VAL A 1 208 ? -4.851 -44.551 -10.467 1.00 51.91 208 VAL A CA 1
ATOM 1644 C C . VAL A 1 208 ? -5.166 -45.947 -9.920 1.00 51.91 208 VAL A C 1
ATOM 1646 O O . VAL A 1 208 ? -5.371 -46.839 -10.739 1.00 51.91 208 VAL A O 1
ATOM 1649 N N . LEU A 1 209 ? -5.253 -46.108 -8.584 1.00 41.88 209 LEU A N 1
ATOM 1650 C CA . LEU A 1 209 ? -6.269 -46.860 -7.790 1.00 41.88 209 LEU A CA 1
ATOM 1651 C C . LEU A 1 209 ? -5.757 -47.205 -6.357 1.00 41.88 209 LEU A C 1
ATOM 1653 O O . LEU A 1 209 ? -4.570 -47.023 -6.096 1.00 41.88 209 LEU A O 1
ATOM 1657 N N . PRO A 1 210 ? -6.637 -47.553 -5.385 1.00 58.81 210 PRO A N 1
ATOM 1658 C CA . PRO A 1 210 ? -6.697 -46.862 -4.097 1.00 58.81 210 PRO A CA 1
ATOM 1659 C C . PRO A 1 210 ? -6.324 -47.717 -2.872 1.00 58.81 210 PRO A C 1
ATOM 1661 O O . PRO A 1 210 ? -6.261 -48.937 -2.943 1.00 58.81 210 PRO A O 1
ATOM 1664 N N . ALA A 1 211 ? -6.246 -47.009 -1.738 1.00 47.72 211 ALA A N 1
ATOM 1665 C CA . ALA A 1 211 ? -6.417 -47.465 -0.356 1.00 47.72 211 ALA A CA 1
ATOM 1666 C C . ALA A 1 211 ? -5.388 -48.462 0.205 1.00 47.72 211 ALA A C 1
ATOM 1668 O O . ALA A 1 211 ? -5.277 -49.607 -0.217 1.00 47.72 211 ALA A O 1
ATOM 1669 N N . GLY A 1 212 ? -4.715 -48.030 1.269 1.00 38.50 212 GLY A N 1
ATOM 1670 C CA . GLY A 1 212 ? -3.934 -48.902 2.131 1.00 38.50 212 GLY A CA 1
ATOM 1671 C C . GLY A 1 212 ? -3.003 -48.096 3.018 1.00 38.50 212 GLY A C 1
ATOM 1672 O O . GLY A 1 212 ? -2.056 -47.490 2.529 1.00 38.50 212 GLY A O 1
ATOM 1673 N N . ASP A 1 213 ? -3.316 -48.087 4.311 1.00 47.34 213 ASP A N 1
ATOM 1674 C CA . ASP A 1 213 ? -2.440 -47.700 5.410 1.00 47.34 213 ASP A CA 1
ATOM 1675 C C . ASP A 1 213 ? -0.999 -48.210 5.244 1.00 47.34 213 ASP A C 1
ATOM 1677 O O . ASP A 1 213 ? -0.753 -49.220 4.580 1.00 47.34 213 ASP A O 1
ATOM 1681 N N . THR A 1 214 ? -0.086 -47.579 5.993 1.00 41.66 214 THR A N 1
ATOM 1682 C CA . THR A 1 214 ? 1.022 -48.186 6.772 1.00 41.66 214 THR A CA 1
ATOM 1683 C C . THR A 1 214 ? 2.368 -47.456 6.579 1.00 41.66 214 THR A C 1
ATOM 1685 O O . THR A 1 214 ? 3.029 -47.525 5.549 1.00 41.66 214 THR A O 1
ATOM 1688 N N . THR A 1 215 ? 2.770 -46.784 7.665 1.00 44.56 215 THR A N 1
ATOM 1689 C CA . THR A 1 215 ? 4.139 -46.594 8.193 1.00 44.56 215 THR A CA 1
ATOM 1690 C C . THR A 1 215 ? 5.196 -45.798 7.415 1.00 44.56 215 THR A C 1
ATOM 1692 O O . THR A 1 215 ? 5.862 -46.285 6.511 1.00 44.56 215 THR A O 1
ATOM 1695 N N . ALA A 1 216 ? 5.449 -44.596 7.946 1.00 53.19 216 ALA A N 1
ATOM 1696 C CA . ALA A 1 216 ? 6.750 -44.097 8.411 1.00 53.19 216 ALA A CA 1
ATOM 1697 C C . ALA A 1 216 ? 8.017 -44.510 7.630 1.00 53.19 216 ALA A C 1
ATOM 1699 O O . ALA A 1 216 ? 8.705 -45.466 7.986 1.00 53.19 216 ALA A O 1
ATOM 1700 N N . PHE A 1 217 ? 8.420 -43.664 6.679 1.00 48.09 217 PHE A N 1
ATOM 1701 C CA . PHE A 1 217 ? 9.801 -43.595 6.200 1.00 48.09 217 PHE A CA 1
ATOM 1702 C C . PHE A 1 217 ? 10.532 -42.412 6.860 1.00 48.09 217 PHE A C 1
ATOM 1704 O O . PHE A 1 217 ? 10.068 -41.276 6.743 1.00 48.09 217 PHE A O 1
ATOM 1711 N N . PRO A 1 218 ? 11.678 -42.624 7.537 1.00 56.38 218 PRO A N 1
ATOM 1712 C CA . PRO A 1 218 ? 12.494 -41.527 8.036 1.00 56.38 218 PRO A CA 1
ATOM 1713 C C . PRO A 1 218 ? 13.276 -40.895 6.877 1.00 56.38 218 PRO A C 1
ATOM 1715 O O . PRO A 1 218 ? 14.250 -41.451 6.366 1.00 56.38 218 PRO A O 1
ATOM 1718 N N . GLU A 1 219 ? 12.838 -39.707 6.475 1.00 55.25 219 GLU A N 1
ATOM 1719 C CA . GLU A 1 219 ? 13.481 -38.829 5.499 1.00 55.25 219 GLU A CA 1
ATOM 1720 C C . GLU A 1 219 ? 14.873 -38.396 6.007 1.00 55.25 219 GLU A C 1
ATOM 1722 O O . GLU A 1 219 ? 15.037 -37.416 6.739 1.00 55.25 219 GLU A O 1
ATOM 1727 N N . ARG A 1 220 ? 15.913 -39.162 5.653 1.00 57.12 220 ARG A N 1
ATOM 1728 C CA . ARG A 1 220 ? 17.313 -38.811 5.930 1.00 57.12 220 ARG A CA 1
ATOM 1729 C C . ARG A 1 220 ? 17.752 -37.676 5.010 1.00 57.12 220 ARG A C 1
ATOM 1731 O O . ARG A 1 220 ? 18.195 -37.900 3.886 1.00 57.12 220 ARG A O 1
ATOM 1738 N N . LYS A 1 221 ? 17.655 -36.447 5.516 1.00 67.19 221 LYS A N 1
ATOM 1739 C CA . LYS A 1 221 ? 18.255 -35.262 4.895 1.00 67.19 221 LYS A CA 1
ATOM 1740 C C . LYS A 1 221 ? 19.789 -35.368 4.942 1.00 67.19 221 LYS A C 1
ATOM 1742 O O . LYS A 1 221 ? 20.330 -35.755 5.980 1.00 67.19 221 L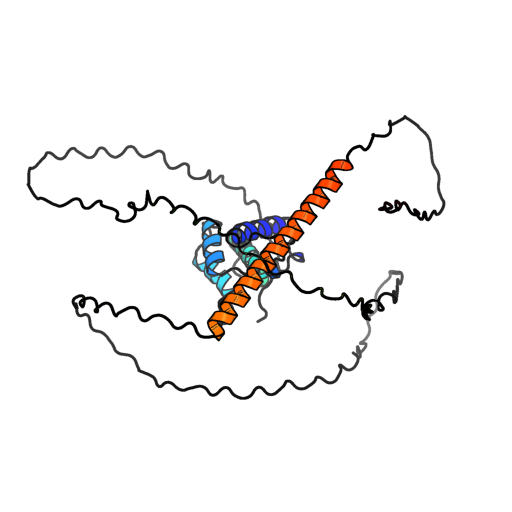YS A O 1
ATOM 1747 N N . PRO A 1 222 ? 20.497 -35.039 3.847 1.00 73.44 222 PRO A N 1
ATOM 1748 C CA . PRO A 1 222 ? 21.954 -35.064 3.816 1.00 73.44 222 PRO A CA 1
ATOM 1749 C C . PRO A 1 222 ? 22.541 -34.049 4.814 1.00 73.44 222 PRO A C 1
ATOM 1751 O O . PRO A 1 222 ? 21.942 -32.991 5.036 1.00 73.44 222 PRO A O 1
ATOM 1754 N N . PRO A 1 223 ? 23.700 -34.350 5.427 1.00 72.69 223 PRO A N 1
ATOM 1755 C CA . PRO A 1 223 ? 24.312 -33.486 6.427 1.00 72.69 223 PRO A CA 1
ATOM 1756 C C . PRO A 1 223 ? 24.673 -32.130 5.813 1.00 72.69 223 PRO A C 1
ATOM 1758 O O . PRO A 1 223 ? 25.400 -32.043 4.823 1.00 72.69 223 PRO A O 1
ATOM 1761 N N . LEU A 1 224 ? 24.141 -31.062 6.411 1.00 70.38 224 LEU A N 1
ATOM 1762 C CA . LEU A 1 224 ? 24.481 -29.690 6.050 1.00 70.38 224 LEU A CA 1
ATOM 1763 C C . LEU A 1 224 ? 25.978 -29.444 6.304 1.00 70.38 224 LEU A C 1
ATOM 1765 O O . LEU A 1 224 ? 26.506 -29.893 7.326 1.00 70.38 224 LEU A O 1
ATOM 1769 N N . PRO A 1 225 ? 26.669 -28.720 5.408 1.00 77.06 225 PRO A N 1
ATOM 1770 C CA . PRO A 1 225 ? 28.080 -28.410 5.578 1.00 77.06 225 PRO A CA 1
ATOM 1771 C C . PRO A 1 225 ? 28.318 -27.612 6.874 1.00 77.06 225 PRO A C 1
ATOM 1773 O O . PRO A 1 225 ? 27.467 -26.806 7.267 1.00 77.06 225 PRO A O 1
ATOM 1776 N N . PRO A 1 226 ? 29.475 -27.802 7.535 1.00 73.44 226 PRO A N 1
ATOM 1777 C CA . PRO A 1 226 ? 29.797 -27.151 8.798 1.00 73.44 226 PRO A CA 1
ATOM 1778 C C . PRO A 1 226 ? 29.714 -25.627 8.662 1.00 73.44 226 PRO A C 1
ATOM 1780 O O . PRO A 1 226 ? 30.429 -24.991 7.883 1.00 73.44 226 PRO A O 1
ATOM 1783 N N . ARG A 1 227 ? 28.787 -25.041 9.423 1.00 72.69 227 ARG A N 1
ATOM 1784 C CA . ARG A 1 227 ? 28.506 -23.606 9.442 1.00 72.69 227 ARG A CA 1
ATOM 1785 C C . ARG A 1 227 ? 29.710 -22.885 10.055 1.00 72.69 227 ARG A C 1
ATOM 1787 O O . ARG A 1 227 ? 30.014 -23.078 11.229 1.00 72.69 227 ARG A O 1
ATOM 1794 N N . LYS A 1 228 ? 30.400 -22.064 9.258 1.00 69.81 228 LYS A N 1
ATOM 1795 C CA . LYS A 1 228 ? 31.481 -21.184 9.733 1.00 69.81 228 LYS A CA 1
ATOM 1796 C C . LYS A 1 228 ? 30.940 -20.288 10.852 1.00 69.81 228 LYS A C 1
ATOM 1798 O O . LYS A 1 228 ? 29.870 -19.698 10.693 1.00 69.81 228 LYS A O 1
ATOM 1803 N N . GLN A 1 229 ? 31.655 -20.222 11.975 1.00 71.31 229 GLN A N 1
ATOM 1804 C CA . GLN A 1 229 ? 31.257 -19.400 13.115 1.00 71.31 229 GLN A CA 1
ATOM 1805 C C . GLN A 1 229 ? 31.211 -17.915 12.708 1.00 71.31 229 GLN A C 1
ATOM 1807 O O . GLN A 1 229 ? 32.114 -17.459 11.999 1.00 71.31 229 GLN A O 1
ATOM 1812 N N . PRO A 1 230 ? 30.170 -17.163 13.111 1.00 70.12 230 PRO A N 1
ATOM 1813 C CA . PRO A 1 230 ? 30.103 -15.730 12.863 1.00 70.12 230 PRO A CA 1
ATOM 1814 C C . PRO A 1 230 ? 31.297 -15.018 13.516 1.00 70.12 230 PRO A C 1
ATOM 1816 O O . PRO A 1 230 ? 31.648 -15.357 14.648 1.00 70.12 230 PRO A O 1
ATOM 1819 N N . PRO A 1 231 ? 31.917 -14.034 12.845 1.00 70.56 231 PRO A N 1
ATOM 1820 C CA . PRO A 1 231 ? 32.970 -13.234 13.450 1.00 70.56 231 PRO A CA 1
ATOM 1821 C C . PRO A 1 231 ? 32.424 -12.492 14.676 1.00 70.56 231 PRO A C 1
ATOM 1823 O O . PRO A 1 231 ? 31.386 -11.832 14.610 1.00 70.56 231 PRO A O 1
ATOM 1826 N N . VAL A 1 232 ? 33.135 -12.619 15.795 1.00 71.25 232 VAL A N 1
ATOM 1827 C CA . VAL A 1 232 ? 32.858 -11.905 17.044 1.00 71.25 232 VAL A CA 1
ATOM 1828 C C . VAL A 1 232 ? 33.030 -10.409 16.783 1.00 71.25 232 VAL A C 1
ATOM 1830 O O . VAL A 1 232 ? 34.136 -9.934 16.532 1.00 71.25 232 VAL A O 1
ATOM 1833 N N . ILE A 1 233 ? 31.923 -9.669 16.800 1.00 64.12 233 ILE A N 1
ATOM 1834 C CA . ILE A 1 233 ? 31.933 -8.209 16.700 1.00 64.12 233 ILE A CA 1
ATOM 1835 C C . ILE A 1 233 ? 32.382 -7.662 18.067 1.00 64.12 233 ILE A C 1
ATOM 1837 O O . ILE A 1 233 ? 31.775 -8.025 19.077 1.00 64.12 233 ILE A O 1
ATOM 1841 N N . PRO A 1 234 ? 33.428 -6.817 18.138 1.00 66.62 234 PRO A N 1
ATOM 1842 C CA . PRO A 1 234 ? 33.883 -6.242 19.398 1.00 66.62 234 PRO A CA 1
ATOM 1843 C C . PRO A 1 234 ? 32.829 -5.292 19.999 1.00 66.62 234 PRO A C 1
ATOM 1845 O O . PRO A 1 234 ? 32.097 -4.626 19.256 1.00 66.62 234 PRO A O 1
ATOM 1848 N N . PRO A 1 235 ? 32.747 -5.200 21.339 1.00 61.28 235 PRO A N 1
ATOM 1849 C CA . PRO A 1 235 ? 31.776 -4.361 22.027 1.00 61.28 235 PRO A CA 1
ATOM 1850 C C . PRO A 1 235 ? 32.020 -2.883 21.710 1.00 61.28 235 PRO A C 1
ATOM 1852 O O . PRO A 1 235 ? 33.105 -2.346 21.932 1.00 61.28 235 PRO A O 1
ATOM 1855 N N . ARG A 1 236 ? 30.989 -2.209 21.192 1.00 50.88 236 ARG A N 1
ATOM 1856 C CA . ARG A 1 236 ? 30.968 -0.748 21.091 1.00 50.88 236 ARG A CA 1
ATOM 1857 C C . ARG A 1 236 ? 30.801 -0.173 22.494 1.00 50.88 236 ARG A C 1
ATOM 1859 O O . ARG A 1 236 ? 29.756 -0.354 23.112 1.00 50.88 236 ARG A O 1
ATOM 1866 N N . SER A 1 237 ? 31.828 0.523 22.969 1.00 44.97 237 SER A N 1
ATOM 1867 C CA . SER A 1 237 ? 31.796 1.325 24.189 1.00 44.97 237 SER A CA 1
ATOM 1868 C C . SER A 1 237 ? 30.671 2.360 24.106 1.00 44.97 237 SER A C 1
ATOM 1870 O O . SER A 1 237 ? 30.729 3.295 23.307 1.00 44.97 237 SER A O 1
ATOM 1872 N N . ALA A 1 238 ? 29.631 2.168 24.914 1.00 42.47 238 ALA A N 1
ATOM 1873 C CA . ALA A 1 238 ? 28.584 3.151 25.130 1.00 42.47 238 ALA A CA 1
ATOM 1874 C C . ALA A 1 238 ? 29.145 4.280 26.003 1.00 42.47 238 ALA A C 1
ATOM 1876 O O . ALA A 1 238 ? 29.539 4.054 27.147 1.00 42.47 238 ALA A O 1
ATOM 1877 N N . PHE A 1 239 ? 29.197 5.494 25.457 1.00 51.38 239 PHE A N 1
ATOM 1878 C CA . PHE A 1 239 ? 29.424 6.694 26.251 1.00 51.38 239 PHE A CA 1
ATOM 1879 C C . PHE A 1 239 ? 28.154 7.005 27.045 1.00 51.38 239 PHE A C 1
ATOM 1881 O O . PHE A 1 239 ? 27.098 7.295 26.486 1.00 51.38 239 PHE A O 1
ATOM 1888 N N . LEU A 1 240 ? 28.294 6.904 28.363 1.00 47.56 240 LEU A N 1
ATOM 1889 C CA . LEU A 1 240 ? 27.354 7.368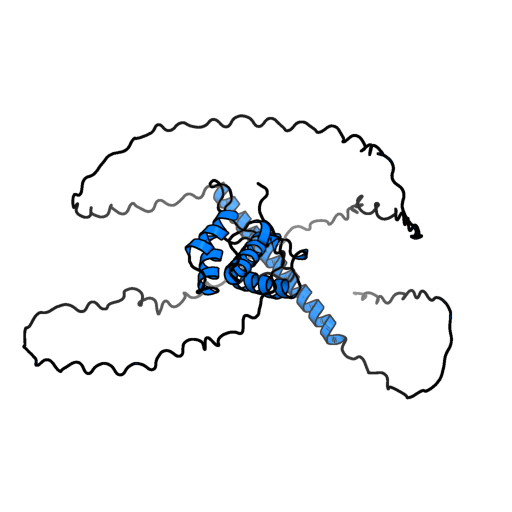 29.370 1.00 47.56 240 LEU A CA 1
ATOM 1890 C C . LEU A 1 240 ? 27.281 8.900 29.309 1.00 47.56 240 LEU A C 1
ATOM 1892 O O . LEU A 1 240 ? 28.290 9.567 29.527 1.00 47.56 240 LEU A O 1
ATOM 1896 N N . TYR A 1 241 ? 26.093 9.452 29.077 1.00 52.31 241 TYR A N 1
ATOM 1897 C CA . TYR A 1 241 ? 25.759 10.795 29.551 1.00 52.31 241 TYR A CA 1
ATOM 1898 C C . TYR A 1 241 ? 24.788 10.651 30.730 1.00 52.31 241 TYR A C 1
ATOM 1900 O O . TYR A 1 241 ? 23.801 9.922 30.605 1.00 52.31 241 TYR A O 1
ATOM 1908 N N . PRO A 1 242 ? 25.074 11.282 31.884 1.00 55.91 242 PRO A N 1
ATOM 1909 C CA . PRO A 1 242 ? 24.213 11.227 33.052 1.00 55.91 242 PRO A CA 1
ATOM 1910 C C . PRO A 1 242 ? 23.007 12.154 32.877 1.00 55.91 242 PRO A C 1
ATOM 1912 O O . PRO A 1 242 ? 23.027 13.114 32.108 1.00 55.91 242 PRO A O 1
ATOM 1915 N N . GLY A 1 243 ? 21.944 11.795 33.589 1.00 41.69 243 GLY A N 1
ATOM 1916 C CA . GLY A 1 243 ? 20.615 12.352 33.437 1.00 41.69 243 GLY A CA 1
ATOM 1917 C C . GLY A 1 243 ? 20.421 13.765 33.967 1.00 41.69 243 GLY A C 1
ATOM 1918 O O . GLY A 1 243 ? 21.276 14.346 34.626 1.00 41.69 243 GLY A O 1
ATOM 1919 N N . ASN A 1 244 ? 19.209 14.256 33.728 1.00 42.06 244 ASN A N 1
ATOM 1920 C CA . ASN A 1 244 ? 18.552 15.200 34.612 1.00 42.06 244 ASN A CA 1
ATOM 1921 C C . ASN A 1 244 ? 17.055 14.868 34.662 1.00 42.06 244 ASN A C 1
ATOM 1923 O O . ASN A 1 244 ? 16.410 14.645 33.639 1.00 42.06 244 ASN A O 1
ATOM 1927 N N . ALA A 1 245 ? 16.569 14.758 35.893 1.00 49.94 245 ALA A N 1
ATOM 1928 C CA . ALA A 1 245 ? 15.232 14.354 36.303 1.00 49.94 245 ALA A CA 1
ATOM 1929 C C . ALA A 1 245 ? 14.195 15.499 36.117 1.00 49.94 245 ALA A C 1
ATOM 1931 O O . ALA A 1 245 ? 14.563 16.588 35.670 1.00 49.94 245 ALA A O 1
ATOM 1932 N N . PRO A 1 246 ? 12.899 15.272 36.423 1.00 57.09 246 PRO A N 1
ATOM 1933 C CA . PRO A 1 246 ? 11.788 16.113 35.988 1.00 57.09 246 PRO A CA 1
ATOM 1934 C C . PRO A 1 246 ? 11.515 17.279 36.950 1.00 57.09 246 PRO A C 1
ATOM 1936 O O . PRO A 1 246 ? 11.613 17.133 38.166 1.00 57.09 246 PRO A O 1
ATOM 1939 N N . GLY A 1 247 ? 11.118 18.427 36.396 1.00 41.22 247 GLY A N 1
ATOM 1940 C CA . GLY A 1 247 ? 10.705 19.615 37.144 1.00 41.22 247 GLY A CA 1
ATOM 1941 C C . GLY A 1 247 ? 9.297 20.055 36.750 1.00 41.22 247 GLY A C 1
ATOM 1942 O O . GLY A 1 247 ? 9.022 20.316 35.582 1.00 41.22 247 GLY A O 1
ATOM 1943 N N . LEU A 1 248 ? 8.418 20.101 37.748 1.00 47.62 248 LEU A N 1
ATOM 1944 C CA . LEU A 1 248 ? 7.044 20.596 37.709 1.00 47.62 248 LEU A CA 1
ATOM 1945 C C . LEU A 1 248 ? 6.966 22.104 37.388 1.00 47.62 248 LEU A C 1
ATOM 1947 O O . LEU A 1 248 ? 7.837 22.870 37.781 1.00 47.62 248 LEU A O 1
ATOM 1951 N N . ALA A 1 249 ? 5.868 22.476 36.721 1.00 47.06 249 ALA A N 1
ATOM 1952 C CA . ALA A 1 249 ? 5.105 23.732 36.778 1.00 47.06 249 ALA A CA 1
ATOM 1953 C C . ALA A 1 249 ? 5.820 25.069 37.087 1.00 47.06 249 ALA A C 1
ATOM 1955 O O . ALA A 1 249 ? 6.251 25.296 38.210 1.00 47.06 249 ALA A O 1
ATOM 1956 N N . ALA A 1 250 ? 5.723 26.031 36.158 1.00 40.78 250 ALA A N 1
ATOM 1957 C CA . ALA A 1 250 ? 5.292 27.407 36.452 1.00 40.78 250 ALA A CA 1
ATOM 1958 C C . ALA A 1 250 ? 5.075 28.212 35.157 1.00 40.78 250 ALA A C 1
ATOM 1960 O O . ALA A 1 250 ? 5.944 28.310 34.294 1.00 40.78 250 ALA A O 1
ATOM 1961 N N . THR A 1 251 ? 3.895 28.810 35.050 1.00 49.88 251 THR A N 1
ATOM 1962 C CA . THR A 1 251 ? 3.527 29.883 34.125 1.00 49.88 251 THR A CA 1
ATOM 1963 C C . THR A 1 251 ? 4.209 31.191 34.525 1.00 49.88 251 THR A C 1
ATOM 1965 O O . THR A 1 251 ? 3.877 31.735 35.576 1.00 49.88 251 THR A O 1
ATOM 1968 N N . THR A 1 252 ? 5.068 31.753 33.673 1.00 42.56 252 THR A N 1
ATOM 1969 C CA . THR A 1 252 ? 5.407 33.186 33.697 1.00 42.56 252 THR A CA 1
ATOM 1970 C C . THR A 1 252 ? 5.644 33.710 32.280 1.00 42.56 252 THR A C 1
ATOM 1972 O O . THR A 1 252 ? 6.368 33.133 31.471 1.00 42.56 252 THR A O 1
ATOM 1975 N N . HIS A 1 253 ? 4.984 34.826 31.973 1.00 52.00 253 HIS A N 1
ATOM 1976 C CA . HIS A 1 253 ? 5.179 35.614 30.765 1.00 52.00 253 HIS A CA 1
ATOM 1977 C C . HIS A 1 253 ? 6.591 36.212 30.762 1.00 52.00 253 HIS A C 1
ATOM 1979 O O . HIS A 1 253 ? 6.905 37.030 31.625 1.00 52.00 253 HIS A O 1
ATOM 1985 N N . HIS A 1 254 ? 7.420 35.865 29.775 1.00 42.94 254 HIS A N 1
ATOM 1986 C CA . HIS A 1 254 ? 8.687 36.553 29.544 1.00 42.94 254 HIS A CA 1
ATOM 1987 C C . HIS A 1 254 ? 8.807 37.080 28.118 1.00 42.94 254 HIS A C 1
ATOM 1989 O O . HIS A 1 254 ? 8.554 36.395 27.127 1.00 42.94 254 HIS A O 1
ATOM 1995 N N . ALA A 1 255 ? 9.165 38.360 28.077 1.00 53.22 255 ALA A N 1
ATOM 1996 C CA . ALA A 1 255 ? 9.398 39.174 26.909 1.00 53.22 255 ALA A CA 1
ATOM 1997 C C . ALA A 1 255 ? 10.479 38.581 25.996 1.00 53.22 255 ALA A C 1
ATOM 1999 O O . ALA A 1 255 ? 11.452 37.966 26.432 1.00 53.22 255 ALA A O 1
ATOM 2000 N N . LYS A 1 256 ? 10.275 38.817 24.703 1.00 54.22 256 LYS A N 1
ATOM 2001 C CA . LYS A 1 256 ? 11.125 38.415 23.585 1.00 54.22 256 LYS A CA 1
ATOM 2002 C C . LYS A 1 256 ? 12.544 38.994 23.768 1.00 54.22 256 LYS A C 1
ATOM 2004 O O . LYS A 1 256 ? 12.668 40.219 23.814 1.00 54.22 256 LYS A O 1
ATOM 2009 N N . PRO A 1 257 ? 13.605 38.173 23.868 1.00 66.06 257 PRO A N 1
ATOM 2010 C CA . PRO A 1 257 ? 14.968 38.689 23.922 1.00 66.06 257 PRO A CA 1
ATOM 2011 C C . PRO A 1 257 ? 15.377 39.294 22.562 1.00 66.06 257 PRO A C 1
ATOM 2013 O O . PRO A 1 257 ? 14.893 38.839 21.518 1.00 66.06 257 PRO A O 1
ATOM 2016 N N . PRO A 1 258 ? 16.240 40.328 22.553 1.00 72.31 258 PRO A N 1
ATOM 2017 C CA . PRO A 1 258 ? 16.712 40.974 21.332 1.00 72.31 258 PRO A CA 1
ATOM 2018 C C . PRO A 1 258 ? 17.573 40.026 20.475 1.00 72.31 258 PRO A C 1
ATOM 2020 O O . PRO A 1 258 ? 18.226 39.126 21.011 1.00 72.31 258 PRO A O 1
ATOM 2023 N N . PRO A 1 259 ? 17.584 40.209 19.140 1.00 66.06 259 PRO A N 1
ATOM 2024 C CA . PRO A 1 259 ? 18.342 39.359 18.230 1.00 66.06 259 PRO A CA 1
ATOM 2025 C C . PRO A 1 259 ? 19.859 39.491 18.471 1.00 66.06 259 PRO A C 1
ATOM 2027 O O . PRO A 1 259 ? 20.349 40.605 18.673 1.00 66.06 259 PRO A O 1
ATOM 2030 N N . PRO A 1 260 ? 20.616 38.379 18.430 1.00 69.44 260 PRO A N 1
ATOM 2031 C CA . PRO A 1 260 ? 22.064 38.408 18.591 1.00 69.44 260 PRO A CA 1
ATOM 2032 C C . PRO A 1 260 ? 22.758 39.094 17.396 1.00 69.44 260 PRO A C 1
ATOM 2034 O O . PRO A 1 260 ? 22.254 39.036 16.270 1.00 69.44 260 PRO A O 1
ATOM 2037 N N . PRO A 1 261 ? 23.924 39.728 17.618 1.00 67.62 261 PRO A N 1
ATOM 2038 C CA . PRO A 1 261 ? 24.678 40.413 16.574 1.00 67.62 261 PRO A CA 1
ATOM 2039 C C . PRO A 1 261 ? 25.176 39.438 15.498 1.00 67.62 261 PRO A C 1
ATOM 2041 O O . PRO A 1 261 ? 25.683 38.353 15.788 1.00 67.62 261 PRO A O 1
ATOM 2044 N N . VAL A 1 262 ? 25.031 39.848 14.235 1.00 64.44 262 VAL A N 1
ATOM 2045 C CA . VAL A 1 262 ? 25.448 39.093 13.047 1.00 64.44 262 VAL A CA 1
ATOM 2046 C C . VAL A 1 262 ? 26.972 38.958 13.041 1.00 64.44 262 VAL A C 1
ATOM 2048 O O . VAL A 1 262 ? 27.691 39.934 12.836 1.00 64.44 262 VAL A O 1
ATOM 2051 N N . ALA A 1 263 ? 27.465 37.740 13.267 1.00 62.22 263 ALA A N 1
ATOM 2052 C CA . ALA A 1 263 ? 28.889 37.433 13.222 1.00 62.22 263 ALA A CA 1
ATOM 2053 C C . ALA A 1 263 ? 29.454 37.560 11.786 1.00 62.22 263 ALA A C 1
ATOM 2055 O O . ALA A 1 263 ? 28.766 37.220 10.815 1.00 62.22 263 ALA A O 1
ATOM 2056 N N . PRO A 1 264 ? 30.707 38.026 11.625 1.00 64.94 264 PRO A N 1
ATOM 2057 C CA . PRO A 1 264 ? 31.346 38.178 10.321 1.00 64.94 264 PRO A CA 1
ATOM 2058 C C . PRO A 1 264 ? 31.545 36.822 9.625 1.00 64.94 264 PRO A C 1
ATOM 2060 O O . PRO A 1 264 ? 32.009 35.853 10.225 1.00 64.94 264 PRO A O 1
ATOM 2063 N N . LYS A 1 265 ? 31.194 36.765 8.333 1.00 53.44 265 LYS A N 1
ATOM 2064 C CA . LYS A 1 265 ? 31.330 35.587 7.461 1.00 53.44 265 LYS A CA 1
ATOM 2065 C C . LYS A 1 265 ? 32.797 35.179 7.339 1.00 53.44 265 LYS A C 1
ATOM 2067 O O . LYS A 1 265 ? 33.553 35.771 6.574 1.00 53.44 265 LYS A O 1
ATOM 2072 N N . VAL A 1 266 ? 33.183 34.143 8.073 1.00 55.50 266 VAL A N 1
ATOM 2073 C CA . VAL A 1 266 ? 34.490 33.498 7.935 1.00 55.50 266 VAL A CA 1
ATOM 2074 C C . VAL A 1 266 ? 34.486 32.663 6.644 1.00 55.50 266 VAL A C 1
ATOM 2076 O O . VAL A 1 266 ? 33.557 31.876 6.445 1.00 55.50 266 VAL A O 1
ATOM 2079 N N . PRO A 1 267 ? 35.471 32.814 5.741 1.00 63.84 267 PRO A N 1
ATOM 2080 C CA . PRO A 1 267 ? 35.550 32.019 4.520 1.00 63.84 267 PRO A CA 1
ATOM 2081 C C . PRO A 1 267 ? 35.740 30.541 4.876 1.00 63.84 267 PRO A C 1
ATOM 2083 O O . PRO A 1 267 ? 36.762 30.145 5.435 1.00 63.84 267 PRO A O 1
ATOM 2086 N N . HIS A 1 268 ? 34.735 29.718 4.572 1.00 64.62 268 HIS A N 1
ATOM 2087 C CA . HIS A 1 268 ? 34.776 28.284 4.833 1.00 64.62 268 HIS A CA 1
ATOM 2088 C C . HIS A 1 268 ? 35.890 27.631 4.004 1.00 64.62 268 HIS A C 1
ATOM 2090 O O . HIS A 1 268 ? 35.751 27.404 2.802 1.00 64.62 268 HIS A O 1
ATOM 2096 N N . LEU A 1 269 ? 37.007 27.316 4.660 1.00 72.81 269 LEU A N 1
ATOM 2097 C CA . LEU A 1 269 ? 38.059 26.464 4.120 1.00 72.81 269 LEU A CA 1
ATOM 2098 C C . LEU A 1 269 ? 37.480 25.068 3.864 1.00 72.81 269 LEU A C 1
ATOM 2100 O O . LEU A 1 269 ? 37.353 24.245 4.768 1.00 72.81 269 LEU A O 1
ATOM 2104 N N . THR A 1 270 ? 37.108 24.792 2.614 1.00 78.88 270 THR A N 1
ATOM 2105 C CA . THR A 1 270 ? 36.706 23.449 2.187 1.00 78.88 270 THR A CA 1
ATOM 2106 C C . THR A 1 270 ? 37.901 22.511 2.337 1.00 78.88 270 THR A C 1
ATOM 2108 O O . THR A 1 270 ? 38.943 22.728 1.705 1.00 78.88 270 THR A O 1
ATOM 2111 N N . THR A 1 271 ? 37.756 21.474 3.157 1.00 88.56 271 THR A N 1
ATOM 2112 C CA . THR A 1 271 ? 38.795 20.461 3.368 1.00 88.56 271 THR A CA 1
ATOM 2113 C C . THR A 1 271 ? 39.104 19.722 2.061 1.00 88.56 271 THR A C 1
ATOM 2115 O O . THR A 1 271 ? 38.256 19.627 1.168 1.00 88.56 271 THR A O 1
ATOM 2118 N N . ALA A 1 272 ? 40.317 19.177 1.923 1.00 87.81 272 ALA A N 1
ATOM 2119 C CA . ALA A 1 272 ? 40.704 18.407 0.735 1.00 87.81 272 ALA A CA 1
ATOM 2120 C C . ALA A 1 272 ? 39.721 17.254 0.448 1.00 87.81 272 ALA A C 1
ATOM 2122 O O . ALA A 1 272 ? 39.374 17.015 -0.704 1.00 87.81 272 ALA A O 1
ATOM 2123 N N . LEU A 1 273 ? 39.190 16.621 1.500 1.00 88.06 273 LEU A N 1
ATOM 2124 C CA . LEU A 1 273 ? 38.171 15.574 1.406 1.00 88.06 273 LEU A CA 1
ATOM 2125 C C . LEU A 1 273 ? 36.824 16.088 0.867 1.00 88.06 273 LEU A C 1
ATOM 2127 O O . LEU A 1 273 ? 36.155 15.408 0.094 1.00 88.06 273 LEU A O 1
ATOM 2131 N N . MET A 1 274 ? 36.428 17.313 1.219 1.00 88.62 274 MET A N 1
ATOM 2132 C CA . MET A 1 274 ? 35.227 17.931 0.655 1.00 88.62 274 MET A CA 1
ATOM 2133 C C . MET A 1 274 ? 35.415 18.238 -0.837 1.00 88.62 274 MET A C 1
ATOM 2135 O O . MET A 1 274 ? 34.508 18.004 -1.634 1.00 88.62 274 MET A O 1
ATOM 2139 N N . LYS A 1 275 ? 36.612 18.683 -1.244 1.00 90.06 275 LYS A N 1
ATOM 2140 C CA . LYS A 1 275 ? 36.936 18.895 -2.665 1.00 90.06 275 LYS A CA 1
ATOM 2141 C C . LYS A 1 275 ? 36.903 17.588 -3.462 1.00 90.06 275 LYS A C 1
ATOM 2143 O O . LYS A 1 275 ? 36.337 17.577 -4.556 1.00 90.06 275 LYS A O 1
ATOM 2148 N N . THR A 1 276 ? 37.440 16.489 -2.924 1.00 91.50 276 THR A N 1
ATOM 2149 C CA . THR A 1 276 ? 37.382 15.178 -3.597 1.00 91.50 276 THR A CA 1
ATOM 2150 C C . THR A 1 276 ? 35.954 14.642 -3.668 1.00 91.50 276 THR A C 1
ATOM 2152 O O . THR A 1 276 ? 35.547 14.156 -4.720 1.00 91.50 276 THR A O 1
ATOM 2155 N N . SER A 1 277 ? 35.159 14.804 -2.606 1.00 91.56 277 SER A N 1
ATOM 2156 C CA . SER A 1 277 ? 33.740 14.424 -2.598 1.00 91.56 277 SER A CA 1
ATOM 2157 C C . SER A 1 277 ? 32.923 15.204 -3.638 1.00 91.56 277 SER A C 1
ATOM 2159 O O . SER A 1 277 ? 32.130 14.614 -4.377 1.00 91.56 277 SER A O 1
ATOM 2161 N N . LEU A 1 278 ? 33.169 16.512 -3.778 1.00 92.75 278 LEU A N 1
ATOM 2162 C CA . LEU A 1 278 ? 32.520 17.346 -4.795 1.00 92.75 278 LEU A CA 1
ATOM 2163 C C . LEU A 1 278 ? 32.923 16.940 -6.220 1.00 92.75 278 LEU A C 1
ATOM 2165 O O . LEU A 1 278 ? 32.065 16.850 -7.100 1.00 92.75 278 LEU A O 1
ATOM 2169 N N . GLN A 1 279 ? 34.204 16.647 -6.455 1.00 92.38 279 GLN A N 1
ATOM 2170 C CA . GLN A 1 279 ? 34.676 16.168 -7.759 1.00 92.38 279 GLN A CA 1
ATOM 2171 C C . GLN A 1 279 ? 34.102 14.789 -8.110 1.00 92.38 279 GLN A C 1
ATOM 2173 O O . GLN A 1 279 ? 33.636 14.597 -9.234 1.00 92.38 279 GLN A O 1
ATOM 2178 N N . ALA A 1 280 ? 34.063 13.859 -7.152 1.00 91.81 280 ALA A N 1
ATOM 2179 C CA . ALA A 1 280 ? 33.461 12.540 -7.336 1.00 91.81 280 ALA A CA 1
ATOM 2180 C C . ALA A 1 280 ? 31.954 12.639 -7.624 1.00 91.81 280 ALA A C 1
ATOM 2182 O O . ALA A 1 280 ? 31.461 11.995 -8.549 1.00 91.81 280 ALA A O 1
ATOM 2183 N N . SER A 1 281 ? 31.237 13.510 -6.906 1.00 93.00 281 SER A N 1
ATOM 2184 C CA . SER A 1 281 ? 29.808 13.765 -7.141 1.00 93.00 281 SER A CA 1
ATOM 2185 C C . SER A 1 281 ? 29.557 14.315 -8.546 1.00 93.00 281 SER A C 1
ATOM 2187 O O . SER A 1 281 ? 28.643 13.867 -9.240 1.00 93.00 281 SER A O 1
ATOM 2189 N N . LYS A 1 282 ? 30.415 15.231 -9.014 1.00 95.19 282 LYS A N 1
ATOM 2190 C CA . LYS A 1 282 ? 30.342 15.771 -10.378 1.00 95.19 282 LYS A CA 1
ATOM 2191 C C . LYS A 1 282 ? 30.624 14.696 -11.437 1.00 95.19 282 LYS A C 1
ATOM 2193 O O . LYS A 1 282 ? 29.943 14.659 -12.461 1.00 95.19 282 LYS A O 1
ATOM 2198 N N . ALA A 1 283 ? 31.580 13.798 -11.189 1.00 93.19 283 ALA A N 1
ATOM 2199 C CA . ALA A 1 283 ? 31.868 12.673 -12.079 1.00 93.19 283 ALA A CA 1
ATOM 2200 C C . ALA A 1 283 ? 30.697 11.675 -12.149 1.00 93.19 283 ALA A C 1
ATOM 2202 O O . ALA A 1 283 ? 30.318 11.263 -13.244 1.00 93.19 283 ALA A O 1
ATOM 2203 N N . ALA A 1 284 ? 30.077 11.350 -11.011 1.00 92.62 284 ALA A N 1
ATOM 2204 C CA . ALA A 1 284 ? 28.926 10.450 -10.945 1.00 92.62 284 ALA A CA 1
ATOM 2205 C C . ALA A 1 284 ? 27.698 11.018 -11.677 1.00 92.62 284 ALA A C 1
ATOM 2207 O O . ALA A 1 284 ? 27.049 10.305 -12.442 1.00 92.62 284 ALA A O 1
ATOM 2208 N N . GLN A 1 285 ? 27.413 12.315 -11.515 1.00 92.94 285 GLN A N 1
ATOM 2209 C CA . GLN A 1 285 ? 26.340 12.977 -12.266 1.00 92.94 285 GLN A CA 1
ATOM 2210 C C . GLN A 1 285 ? 26.595 12.951 -13.778 1.00 92.94 285 GLN A C 1
ATOM 2212 O O . GLN A 1 285 ? 25.672 12.700 -14.552 1.00 92.94 285 GLN A O 1
ATOM 2217 N N . ASN A 1 286 ? 27.842 13.172 -14.205 1.00 94.69 286 ASN A N 1
ATOM 2218 C CA . ASN A 1 286 ? 28.192 13.131 -15.622 1.00 94.69 286 ASN A CA 1
ATOM 2219 C C . ASN A 1 286 ? 28.081 11.708 -16.200 1.00 94.69 286 ASN A C 1
ATOM 2221 O O . ASN A 1 286 ? 27.554 11.531 -17.295 1.00 94.69 286 ASN A O 1
ATOM 2225 N N . ALA A 1 287 ? 28.494 10.687 -15.442 1.00 92.56 287 ALA A N 1
ATOM 2226 C CA . ALA A 1 287 ? 28.321 9.285 -15.826 1.00 92.56 287 ALA A CA 1
ATOM 2227 C C . ALA A 1 287 ? 26.836 8.914 -15.972 1.00 92.56 287 ALA A C 1
ATOM 2229 O O . ALA A 1 287 ? 26.452 8.326 -16.981 1.00 92.56 287 ALA A O 1
ATOM 2230 N N . LYS A 1 288 ? 25.988 9.348 -15.028 1.00 95.31 288 LYS A N 1
ATOM 2231 C CA . LYS A 1 288 ? 24.533 9.140 -15.095 1.00 95.31 288 LYS A CA 1
ATOM 2232 C C . LYS A 1 288 ? 23.912 9.815 -16.322 1.00 95.31 288 LYS A C 1
ATOM 2234 O O . LYS A 1 288 ? 23.055 9.234 -16.981 1.00 95.31 288 LYS A O 1
ATOM 2239 N N . LYS A 1 289 ? 24.359 11.030 -16.661 1.00 95.38 289 LYS A N 1
ATOM 2240 C CA . LYS A 1 289 ? 23.894 11.736 -17.864 1.00 95.38 289 LYS A CA 1
ATOM 2241 C C . LYS A 1 289 ? 24.316 11.015 -19.151 1.00 95.38 289 LYS A C 1
ATOM 2243 O O . LYS A 1 289 ? 23.500 10.883 -20.058 1.00 95.38 289 LYS A O 1
ATOM 2248 N N . ALA A 1 290 ? 25.551 10.519 -19.214 1.00 94.69 290 ALA A N 1
ATOM 2249 C CA . ALA A 1 290 ? 26.051 9.767 -20.365 1.00 94.69 290 ALA A CA 1
ATOM 2250 C C . ALA A 1 290 ? 25.319 8.424 -20.558 1.00 94.69 290 ALA A C 1
ATOM 2252 O O . ALA A 1 290 ? 25.077 8.006 -21.691 1.00 94.69 290 ALA A O 1
ATOM 2253 N N . GLU A 1 291 ? 24.934 7.755 -19.468 1.00 92.81 291 GLU A N 1
ATOM 2254 C CA . GLU A 1 291 ? 24.130 6.530 -19.525 1.00 92.81 291 GLU A CA 1
ATOM 2255 C C . GLU A 1 291 ? 22.716 6.802 -20.053 1.00 92.81 291 GLU A C 1
ATOM 2257 O O . GLU A 1 291 ? 22.270 6.116 -20.974 1.00 92.81 291 GLU A O 1
ATOM 2262 N N . ALA A 1 292 ? 22.063 7.860 -19.562 1.00 94.56 292 ALA A N 1
ATOM 2263 C CA . ALA A 1 292 ? 20.743 8.271 -20.039 1.00 94.56 292 ALA A CA 1
ATOM 2264 C C . ALA A 1 292 ? 20.742 8.626 -21.541 1.00 94.56 292 ALA A C 1
ATOM 2266 O O . ALA A 1 292 ? 19.810 8.274 -22.264 1.00 94.56 292 ALA A O 1
ATOM 2267 N N . GLU A 1 293 ? 21.797 9.279 -22.040 1.00 94.81 293 GLU A N 1
ATOM 2268 C CA . GLU A 1 293 ? 21.952 9.579 -23.472 1.00 94.81 293 GLU A CA 1
ATOM 2269 C C . GLU A 1 293 ? 22.157 8.308 -24.314 1.00 94.81 293 GLU A C 1
ATOM 2271 O O . GLU A 1 293 ? 21.611 8.168 -25.410 1.00 94.81 293 GLU A O 1
ATOM 2276 N N . ARG A 1 294 ? 22.898 7.327 -23.791 1.00 93.69 294 ARG A N 1
ATOM 2277 C CA . ARG A 1 294 ? 23.071 6.034 -24.463 1.00 93.69 294 ARG A CA 1
ATOM 2278 C C . AR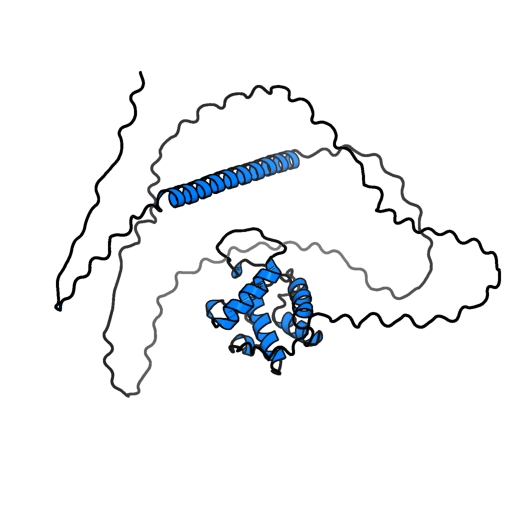G A 1 294 ? 21.762 5.243 -24.511 1.00 93.69 294 ARG A C 1
ATOM 2280 O O . ARG A 1 294 ? 21.490 4.561 -25.502 1.00 93.69 294 ARG A O 1
ATOM 2287 N N . GLU A 1 295 ? 20.966 5.310 -23.450 1.00 94.56 295 GLU A N 1
ATOM 2288 C CA . GLU A 1 295 ? 19.671 4.641 -23.385 1.00 94.56 295 GLU A CA 1
ATOM 2289 C C . GLU A 1 295 ? 18.659 5.276 -24.343 1.00 94.56 295 GLU A C 1
ATOM 2291 O O . GLU A 1 295 ? 18.014 4.553 -25.105 1.00 94.56 295 GLU A O 1
ATOM 2296 N N . SER A 1 296 ? 18.601 6.609 -24.422 1.00 95.00 296 SER A N 1
ATOM 2297 C CA . SER A 1 296 ? 17.729 7.299 -25.381 1.00 95.00 296 SER A CA 1
ATOM 2298 C C . SER A 1 296 ? 18.100 6.987 -26.838 1.00 95.00 296 SER A C 1
ATOM 2300 O O . SER A 1 296 ? 17.212 6.735 -27.656 1.00 95.00 296 SER A O 1
ATOM 2302 N N . ALA A 1 297 ? 19.397 6.886 -27.161 1.00 93.81 297 ALA A N 1
ATOM 2303 C CA . ALA A 1 297 ? 19.859 6.458 -28.482 1.00 93.81 297 ALA A CA 1
ATOM 2304 C C . ALA A 1 297 ? 19.424 5.018 -28.820 1.00 93.81 297 ALA A C 1
ATOM 2306 O O . ALA A 1 297 ? 19.018 4.741 -29.952 1.00 93.81 297 ALA A O 1
ATOM 2307 N N . ARG A 1 298 ? 19.448 4.102 -27.840 1.00 93.88 298 ARG A N 1
ATOM 2308 C CA . ARG A 1 298 ? 18.965 2.722 -28.015 1.00 93.88 298 ARG A CA 1
ATOM 2309 C C . ARG A 1 298 ? 17.455 2.689 -28.259 1.00 93.88 298 ARG A C 1
ATOM 2311 O O . ARG A 1 298 ? 17.010 1.986 -29.164 1.00 93.88 298 ARG A O 1
ATOM 2318 N N . VAL A 1 299 ? 16.679 3.463 -27.500 1.00 94.44 299 VAL A N 1
ATOM 2319 C CA . VAL A 1 299 ? 15.219 3.565 -27.680 1.00 94.44 299 VAL A CA 1
ATOM 2320 C C . VAL A 1 299 ? 14.882 4.104 -29.072 1.00 94.44 299 VAL A C 1
ATOM 2322 O O . VAL A 1 299 ? 14.062 3.514 -29.775 1.00 94.44 299 VAL A O 1
ATOM 2325 N N . LEU A 1 300 ? 15.570 5.158 -29.523 1.00 92.69 300 LEU A N 1
ATOM 2326 C CA . LEU A 1 300 ? 15.404 5.694 -30.878 1.00 92.69 300 LEU A CA 1
ATOM 2327 C C . LEU A 1 300 ? 15.749 4.662 -31.957 1.00 92.69 300 LEU A C 1
ATOM 2329 O O . LEU A 1 300 ? 15.054 4.590 -32.969 1.00 92.69 300 LEU A O 1
ATOM 2333 N N . GLN A 1 301 ? 16.778 3.839 -31.747 1.00 89.56 301 GLN A N 1
ATOM 2334 C CA . GLN A 1 301 ? 17.124 2.764 -32.677 1.00 89.56 301 GLN A CA 1
ATOM 2335 C C . GLN A 1 301 ? 16.020 1.699 -32.756 1.00 89.56 301 GLN A C 1
ATOM 2337 O O . GLN A 1 301 ? 15.658 1.307 -33.863 1.00 89.56 301 GLN A O 1
ATOM 2342 N N . VAL A 1 302 ? 15.449 1.286 -31.618 1.00 90.12 302 VAL A N 1
ATOM 2343 C CA . VAL A 1 302 ? 14.344 0.308 -31.560 1.00 90.12 302 VAL A CA 1
ATOM 2344 C C . VAL A 1 302 ? 13.084 0.851 -32.242 1.00 90.12 302 VAL A C 1
ATOM 2346 O O . VAL A 1 302 ? 12.450 0.153 -33.041 1.00 90.12 302 VAL A O 1
ATOM 2349 N N . LEU A 1 303 ? 12.742 2.118 -31.995 1.00 86.00 303 LEU A N 1
ATOM 2350 C CA . LEU A 1 303 ? 11.628 2.792 -32.669 1.00 86.00 303 LEU A CA 1
ATOM 2351 C C . LEU A 1 303 ? 11.873 2.906 -34.180 1.00 86.00 303 LEU A C 1
ATOM 2353 O O . LEU A 1 303 ? 10.972 2.639 -34.978 1.00 86.00 303 LEU A O 1
ATOM 2357 N N . LYS A 1 304 ? 13.105 3.226 -34.593 1.00 87.75 304 LYS A N 1
ATOM 2358 C CA . LYS A 1 304 ? 13.476 3.331 -36.008 1.00 87.75 304 LYS A CA 1
ATOM 2359 C C . LYS A 1 304 ? 13.431 1.975 -36.717 1.00 87.75 304 LYS A C 1
ATOM 2361 O O . LYS A 1 304 ? 12.912 1.916 -37.828 1.00 87.75 304 LYS A O 1
ATOM 2366 N N . SER A 1 305 ? 13.869 0.890 -36.069 1.00 82.06 305 SER A N 1
ATOM 2367 C CA . SER A 1 305 ? 13.721 -0.474 -36.606 1.00 82.06 305 SER A CA 1
ATOM 2368 C C . SER A 1 305 ? 12.264 -0.937 -36.676 1.00 82.06 305 SER A C 1
ATOM 2370 O O . SER A 1 305 ? 11.921 -1.741 -37.537 1.00 82.06 305 SER A O 1
ATOM 2372 N N . SER A 1 306 ? 11.395 -0.403 -35.815 1.00 80.06 306 SER A N 1
ATOM 2373 C CA . SER A 1 306 ? 9.961 -0.725 -35.822 1.00 80.06 306 SER A CA 1
ATOM 2374 C C . SER A 1 306 ? 9.198 0.025 -36.923 1.00 80.06 306 SER A C 1
ATOM 2376 O O . SER A 1 306 ? 8.214 -0.482 -37.451 1.00 80.06 306 SER A O 1
ATOM 2378 N N . SER A 1 307 ? 9.665 1.215 -37.317 1.00 72.19 307 SER A N 1
ATOM 2379 C CA . SER A 1 307 ? 9.017 2.051 -38.337 1.00 72.19 307 SER A CA 1
ATOM 2380 C C . SER A 1 307 ? 9.235 1.549 -39.773 1.00 72.19 307 SER A C 1
ATOM 2382 O O . SER A 1 307 ? 8.337 1.661 -40.607 1.00 72.19 307 SER A O 1
ATOM 2384 N N . THR A 1 308 ? 10.388 0.946 -40.083 1.00 61.84 308 THR A N 1
ATOM 2385 C CA . THR A 1 308 ? 10.699 0.506 -41.457 1.00 61.84 308 THR A CA 1
ATOM 2386 C C . THR A 1 308 ? 10.189 -0.893 -41.815 1.00 61.84 308 THR A C 1
ATOM 2388 O O . THR A 1 308 ? 10.281 -1.269 -42.981 1.00 61.84 308 THR A O 1
ATOM 2391 N N . ASN A 1 309 ? 9.625 -1.658 -40.868 1.00 54.41 309 ASN A N 1
ATOM 2392 C CA . ASN A 1 309 ? 9.205 -3.049 -41.105 1.00 54.41 309 ASN A CA 1
ATOM 2393 C C . ASN A 1 309 ? 7.691 -3.242 -41.353 1.00 54.41 309 ASN A C 1
ATOM 2395 O O . ASN A 1 309 ? 7.235 -4.371 -41.515 1.00 54.41 309 ASN A O 1
ATOM 2399 N N . SER A 1 310 ? 6.907 -2.161 -41.452 1.00 50.91 310 SER A N 1
ATOM 2400 C CA . SER A 1 310 ? 5.445 -2.211 -41.669 1.00 50.91 310 SER A CA 1
ATOM 2401 C C . SER A 1 310 ? 5.015 -2.113 -43.141 1.00 50.91 310 SER A C 1
ATOM 2403 O O . SER A 1 310 ? 3.948 -1.588 -43.451 1.00 50.91 310 SER A O 1
ATOM 2405 N N . ARG A 1 311 ? 5.818 -2.635 -44.077 1.00 52.00 311 ARG A N 1
ATOM 2406 C CA . ARG A 1 311 ? 5.355 -2.949 -45.443 1.00 52.00 311 ARG A CA 1
ATOM 2407 C C . ARG A 1 311 ? 5.204 -4.461 -45.617 1.00 52.00 311 ARG A C 1
ATOM 2409 O O . ARG A 1 311 ? 5.736 -5.041 -46.560 1.00 52.00 311 ARG A O 1
ATOM 2416 N N . SER A 1 312 ? 4.456 -5.109 -44.723 1.00 47.94 312 SER A N 1
ATOM 2417 C CA . SER A 1 312 ? 3.887 -6.420 -45.026 1.00 47.94 312 SER A CA 1
ATOM 2418 C C . SER A 1 312 ? 2.762 -6.221 -46.043 1.00 47.94 312 SER A C 1
ATOM 2420 O O . SER A 1 312 ? 1.631 -5.860 -45.727 1.00 47.94 312 SER A O 1
ATOM 2422 N N . ARG A 1 313 ? 3.113 -6.415 -47.316 1.00 47.81 313 ARG A N 1
ATOM 2423 C CA . ARG A 1 313 ? 2.150 -6.722 -48.371 1.00 47.81 313 ARG A CA 1
ATOM 2424 C C . ARG A 1 313 ? 1.329 -7.921 -47.899 1.00 47.81 313 ARG A C 1
ATOM 2426 O O . ARG A 1 313 ? 1.874 -9.010 -47.740 1.00 47.81 313 ARG A O 1
ATOM 2433 N N . SER A 1 314 ? 0.046 -7.709 -47.641 1.00 39.88 314 SER A N 1
ATOM 2434 C CA . SER A 1 314 ? -0.909 -8.784 -47.395 1.00 39.88 314 SER A CA 1
ATOM 2435 C C . SER A 1 314 ? -0.878 -9.758 -48.584 1.00 39.88 314 SER A C 1
ATOM 2437 O O . SER A 1 314 ? -1.007 -9.299 -49.723 1.00 39.88 314 SER A O 1
ATOM 2439 N N . PRO A 1 315 ? -0.696 -11.073 -48.373 1.00 49.00 315 PRO A N 1
ATOM 2440 C CA . PRO A 1 315 ? -0.924 -12.054 -49.423 1.00 49.00 315 PRO A CA 1
ATOM 2441 C C . PRO A 1 315 ? -2.419 -12.057 -49.738 1.00 49.00 315 PRO A C 1
ATOM 2443 O O . PRO A 1 315 ? -3.245 -12.109 -48.825 1.00 49.00 315 PRO A O 1
ATOM 2446 N N . ALA A 1 316 ? -2.764 -11.965 -51.019 1.00 42.97 316 ALA A N 1
ATOM 2447 C CA . ALA A 1 316 ? -4.131 -12.127 -51.481 1.00 42.97 316 ALA A CA 1
ATOM 2448 C C . ALA A 1 316 ? -4.681 -13.468 -50.972 1.00 42.97 316 ALA A C 1
ATOM 2450 O O . ALA A 1 316 ? -4.080 -14.522 -51.179 1.00 42.97 316 ALA A O 1
ATOM 2451 N N . HIS A 1 317 ? -5.805 -13.398 -50.267 1.00 41.81 317 HIS A N 1
ATOM 2452 C CA . HIS A 1 317 ? -6.561 -14.546 -49.800 1.00 41.81 317 HIS A CA 1
ATOM 2453 C C . HIS A 1 317 ? -7.299 -15.146 -51.004 1.00 41.81 317 HIS A C 1
ATOM 2455 O O . HIS A 1 317 ? -8.443 -14.787 -51.273 1.00 41.81 317 HIS A O 1
ATOM 2461 N N . ASP A 1 318 ? -6.625 -16.021 -51.749 1.00 44.91 318 ASP A N 1
ATOM 2462 C CA . ASP A 1 318 ? -7.260 -16.833 -52.783 1.00 44.91 318 ASP A CA 1
ATOM 2463 C C . ASP A 1 318 ? -8.024 -17.998 -52.137 1.00 44.91 318 ASP A C 1
ATOM 2465 O O . ASP A 1 318 ? -7.561 -18.632 -51.183 1.00 44.91 318 ASP A O 1
ATOM 2469 N N . GLY A 1 319 ? -9.248 -18.210 -52.608 1.00 49.94 319 GLY A N 1
ATOM 2470 C CA . GLY A 1 319 ? -10.173 -19.204 -52.087 1.00 49.94 319 GLY A CA 1
ATOM 2471 C C . GLY A 1 319 ? -9.773 -20.613 -52.513 1.00 49.94 319 GLY A C 1
ATOM 2472 O O . GLY A 1 319 ? -9.480 -20.865 -53.675 1.00 49.94 319 GLY A O 1
ATOM 2473 N N . GLY A 1 320 ? -9.813 -21.564 -51.581 1.00 41.59 320 GLY A N 1
ATOM 2474 C CA . GLY A 1 320 ? -9.459 -22.948 -51.883 1.00 41.59 320 GLY A CA 1
ATOM 2475 C C . GLY A 1 320 ? -10.001 -23.931 -50.859 1.00 41.59 320 GLY A C 1
ATOM 2476 O O . GLY A 1 320 ? -9.440 -24.120 -49.787 1.00 41.59 320 GLY A O 1
ATOM 2477 N N . VAL A 1 321 ? -11.116 -24.553 -51.220 1.00 47.91 321 VAL A N 1
ATOM 2478 C CA . VAL A 1 321 ? -11.742 -25.713 -50.579 1.00 47.91 321 VAL A CA 1
ATOM 2479 C C . VAL A 1 321 ? -10.782 -26.925 -50.597 1.00 47.91 321 VAL A C 1
ATOM 2481 O O . VAL A 1 321 ? -10.025 -27.075 -51.548 1.00 47.91 321 VAL A O 1
ATOM 2484 N N . ILE A 1 322 ? -10.925 -27.835 -49.612 1.00 45.00 322 ILE A N 1
ATOM 2485 C CA . ILE A 1 322 ? -10.775 -29.321 -49.666 1.00 45.00 322 ILE A CA 1
ATOM 2486 C C . ILE A 1 322 ? -9.875 -29.956 -48.565 1.00 45.00 322 ILE A C 1
ATOM 2488 O O . ILE A 1 322 ? -8.681 -29.727 -48.471 1.00 45.00 322 ILE A O 1
ATOM 2492 N N . ARG A 1 323 ? -10.530 -30.844 -47.789 1.00 41.88 323 ARG A N 1
ATOM 2493 C CA . ARG A 1 323 ? -10.124 -32.114 -47.123 1.00 41.88 323 ARG A CA 1
ATOM 2494 C C . ARG A 1 323 ? -8.697 -32.353 -46.574 1.00 41.88 323 ARG A C 1
ATOM 2496 O O . ARG A 1 323 ? -7.752 -32.504 -47.324 1.00 41.88 323 ARG A O 1
ATOM 2503 N N . ARG A 1 324 ? -8.728 -32.774 -45.295 1.00 47.72 324 ARG A N 1
ATOM 2504 C CA . ARG A 1 324 ? -8.217 -34.022 -44.654 1.00 47.72 324 ARG A CA 1
ATOM 2505 C C . ARG A 1 324 ? -6.724 -34.429 -44.747 1.00 47.72 324 ARG A C 1
ATOM 2507 O O . ARG A 1 324 ? -6.060 -34.314 -45.758 1.00 47.72 324 ARG A O 1
ATOM 2514 N N . THR A 1 325 ? -6.356 -35.125 -43.660 1.00 43.00 325 THR A N 1
ATOM 2515 C CA . THR A 1 325 ? -5.277 -36.109 -43.417 1.00 43.00 325 THR A CA 1
ATOM 2516 C C . THR A 1 325 ? -3.857 -35.624 -43.107 1.00 43.00 325 THR A C 1
ATOM 2518 O O . THR A 1 325 ? -3.113 -35.211 -43.977 1.00 43.00 325 THR A O 1
ATOM 2521 N N . ALA A 1 326 ? -3.513 -35.804 -41.826 1.00 46.81 326 ALA A N 1
ATOM 2522 C CA . ALA A 1 326 ? -2.419 -36.621 -41.295 1.00 46.81 326 ALA A CA 1
ATOM 2523 C C . ALA A 1 326 ? -0.975 -36.439 -41.813 1.00 46.81 326 ALA A C 1
ATOM 2525 O O . ALA A 1 326 ? -0.652 -36.720 -42.960 1.00 46.81 326 ALA A O 1
ATOM 2526 N N . SER A 1 327 ? -0.108 -36.251 -40.810 1.00 44.25 327 SER A N 1
ATOM 2527 C CA . SER A 1 327 ? 1.272 -36.741 -40.713 1.00 44.25 327 SER A CA 1
ATOM 2528 C C . SER A 1 327 ? 2.389 -35.937 -41.378 1.00 44.25 327 SER A C 1
ATOM 2530 O O . SER A 1 327 ? 2.293 -35.497 -42.514 1.00 44.25 327 SER A O 1
ATOM 2532 N N . ARG A 1 328 ? 3.519 -35.979 -40.654 1.00 38.22 328 ARG A N 1
ATOM 2533 C CA . ARG A 1 328 ? 4.925 -35.930 -41.089 1.00 38.22 328 ARG A CA 1
ATOM 2534 C C . ARG A 1 328 ? 5.704 -34.607 -40.981 1.00 38.22 328 ARG A C 1
ATOM 2536 O O . ARG A 1 328 ? 5.589 -33.703 -41.788 1.00 38.22 328 ARG A O 1
ATOM 2543 N N . THR A 1 329 ? 6.595 -34.635 -39.980 1.00 40.56 329 THR A N 1
ATOM 2544 C CA . THR A 1 329 ? 8.063 -34.465 -40.059 1.00 40.56 329 THR A CA 1
ATOM 2545 C C . THR A 1 329 ? 8.665 -33.198 -40.669 1.00 40.56 329 THR A C 1
ATOM 2547 O O . THR A 1 329 ? 8.583 -32.983 -41.867 1.00 40.56 329 THR A O 1
ATOM 2550 N N . ALA A 1 330 ? 9.460 -32.547 -39.807 1.00 45.59 330 ALA A N 1
ATOM 2551 C CA . ALA A 1 330 ? 10.782 -31.953 -40.028 1.00 45.59 330 ALA A CA 1
ATOM 2552 C C . ALA A 1 330 ? 10.950 -30.894 -41.131 1.00 45.59 330 ALA A C 1
ATOM 2554 O O . ALA A 1 330 ? 10.782 -31.182 -42.306 1.00 45.59 330 ALA A O 1
ATOM 2555 N N . SER A 1 331 ? 11.497 -29.731 -40.757 1.00 37.72 331 SER A N 1
ATOM 2556 C CA . SER A 1 331 ? 12.676 -29.164 -41.430 1.00 37.72 331 SER A CA 1
ATOM 2557 C C . SER A 1 331 ? 13.310 -28.056 -40.596 1.00 37.72 331 SER A C 1
ATOM 2559 O O . SER A 1 331 ? 12.677 -27.081 -40.206 1.00 37.72 331 SER A O 1
ATOM 2561 N N . ILE A 1 332 ? 14.594 -28.254 -40.335 1.00 48.25 332 ILE A N 1
ATOM 2562 C CA . ILE A 1 332 ? 15.555 -27.284 -39.830 1.00 48.25 332 ILE A CA 1
ATOM 2563 C C . ILE A 1 332 ? 15.894 -26.383 -41.026 1.00 48.25 332 ILE A C 1
ATOM 2565 O O . ILE A 1 332 ? 16.143 -26.891 -42.118 1.00 48.25 332 ILE A O 1
ATOM 2569 N N . SER A 1 333 ? 15.904 -25.064 -40.862 1.00 43.84 333 SER A N 1
ATOM 2570 C CA . SER A 1 333 ? 16.464 -24.158 -41.871 1.00 43.84 333 SER A CA 1
ATOM 2571 C C . SER A 1 333 ? 17.342 -23.114 -41.205 1.00 43.84 333 SER A C 1
ATOM 2573 O O . SER A 1 333 ? 16.885 -22.176 -40.558 1.00 43.84 333 SER A O 1
ATOM 2575 N N . SER A 1 334 ? 18.636 -23.360 -41.362 1.00 45.09 334 SER A N 1
ATOM 2576 C CA . SER A 1 334 ? 19.745 -22.443 -41.181 1.00 45.09 334 SER A CA 1
ATOM 2577 C C . SER A 1 334 ? 19.671 -21.334 -42.230 1.00 45.09 334 SER A C 1
ATOM 2579 O O . SER A 1 334 ? 19.927 -21.585 -43.408 1.00 45.09 334 SER A O 1
ATOM 2581 N N . SER A 1 335 ? 19.348 -20.108 -41.826 1.00 47.97 335 SER A N 1
ATOM 2582 C CA . SER A 1 335 ? 19.561 -18.9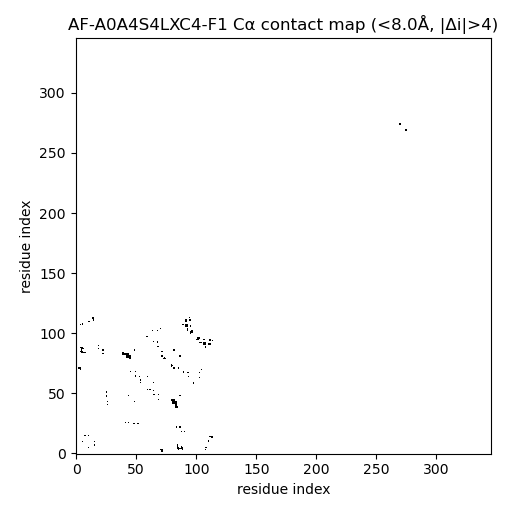36 -42.676 1.00 47.97 335 SER A CA 1
ATOM 2583 C C . SER A 1 335 ? 21.005 -18.466 -42.516 1.00 47.97 335 SER A C 1
ATOM 2585 O O . SER A 1 335 ? 21.388 -17.922 -41.477 1.00 47.97 335 SER A O 1
ATOM 2587 N N . SER A 1 336 ? 21.783 -18.760 -43.554 1.00 42.53 336 SER A N 1
ATOM 2588 C CA . SER A 1 336 ? 23.124 -18.259 -43.826 1.00 42.53 336 SER A CA 1
ATOM 2589 C C . SER A 1 336 ? 23.117 -16.737 -44.036 1.00 42.53 336 SER A C 1
ATOM 2591 O O . SER A 1 336 ? 22.117 -16.143 -44.431 1.00 42.53 336 SER A O 1
ATOM 2593 N N . GLU A 1 337 ? 24.257 -16.170 -43.653 1.00 48.91 337 GLU A N 1
ATOM 2594 C CA . GLU A 1 337 ? 24.893 -14.909 -44.033 1.00 48.91 337 GLU A CA 1
ATOM 2595 C C . GLU A 1 337 ? 24.167 -13.959 -44.992 1.00 48.91 337 GLU A C 1
ATOM 2597 O O . GLU A 1 337 ? 23.887 -14.290 -46.137 1.00 48.91 337 GLU A O 1
ATOM 2602 N N . ASP A 1 338 ? 24.100 -12.691 -44.582 1.00 45.34 338 ASP A N 1
ATOM 2603 C CA . ASP A 1 338 ? 24.368 -11.600 -45.515 1.00 45.34 338 ASP A CA 1
ATOM 2604 C C . ASP A 1 338 ? 25.126 -10.485 -44.777 1.00 45.34 338 ASP A C 1
ATOM 2606 O O . ASP A 1 338 ? 24.585 -9.778 -43.920 1.00 45.34 338 ASP A O 1
ATOM 2610 N N . ARG A 1 339 ? 26.439 -10.397 -45.017 1.00 54.44 339 ARG A N 1
ATOM 2611 C CA . ARG A 1 339 ? 27.318 -9.378 -44.430 1.00 54.44 339 ARG A CA 1
ATOM 2612 C C . ARG A 1 339 ? 27.968 -8.608 -45.583 1.00 54.44 339 ARG A C 1
ATOM 2614 O O . ARG A 1 339 ? 28.759 -9.200 -46.314 1.00 54.44 339 ARG A O 1
ATOM 2621 N N . PRO A 1 340 ? 27.678 -7.308 -45.756 1.00 69.50 340 PRO A N 1
ATOM 2622 C CA . PRO A 1 340 ? 28.259 -6.528 -46.840 1.00 69.50 340 PRO A CA 1
ATOM 2623 C C . PRO A 1 340 ? 29.756 -6.251 -46.600 1.00 69.50 340 PRO A C 1
ATOM 2625 O O . PRO A 1 340 ? 30.185 -6.115 -45.446 1.00 69.50 340 PRO A O 1
ATOM 2628 N N . PRO A 1 341 ? 30.564 -6.152 -47.673 1.00 66.94 341 PRO A N 1
ATOM 2629 C CA . PRO A 1 341 ? 31.998 -5.896 -47.578 1.00 66.94 341 PRO A CA 1
ATOM 2630 C C . PRO A 1 341 ? 32.297 -4.446 -47.150 1.00 66.94 341 PRO A C 1
ATOM 2632 O O . PRO A 1 341 ? 31.535 -3.534 -47.480 1.00 66.94 341 PRO A O 1
ATOM 2635 N N . PRO A 1 342 ? 33.413 -4.198 -46.437 1.00 69.62 342 PRO A N 1
ATOM 2636 C CA . PRO A 1 342 ? 33.808 -2.849 -46.052 1.00 69.62 342 PRO A CA 1
ATOM 2637 C C . PRO A 1 342 ? 34.389 -2.050 -47.237 1.00 69.62 342 PRO A C 1
ATOM 2639 O O . PRO A 1 342 ? 34.990 -2.632 -48.147 1.00 69.62 342 PRO A O 1
ATOM 2642 N N . PRO A 1 343 ? 34.250 -0.711 -47.220 1.00 66.00 343 PRO A N 1
ATOM 2643 C CA . PRO A 1 343 ? 34.767 0.166 -48.262 1.00 66.00 343 PRO A CA 1
ATOM 2644 C C . PRO A 1 343 ? 36.299 0.216 -48.243 1.00 66.00 343 PRO A C 1
ATOM 2646 O O . PRO A 1 343 ? 36.925 0.328 -47.189 1.00 66.00 343 PRO A O 1
ATOM 2649 N N . ARG A 1 344 ? 36.898 0.171 -49.436 1.00 62.09 344 ARG A N 1
ATOM 2650 C CA . ARG A 1 344 ? 38.313 0.490 -49.647 1.00 62.09 344 ARG A CA 1
ATOM 2651 C C . ARG A 1 344 ? 38.494 2.003 -49.566 1.00 62.09 344 ARG A C 1
ATOM 2653 O O . ARG A 1 344 ? 37.824 2.735 -50.290 1.00 62.09 344 ARG A O 1
ATOM 2660 N N . THR A 1 345 ? 39.395 2.454 -48.706 1.00 60.34 345 THR A N 1
ATOM 2661 C CA . THR A 1 345 ? 39.906 3.829 -48.704 1.00 60.34 345 THR A CA 1
ATOM 2662 C C . THR A 1 345 ? 41.214 3.908 -49.504 1.00 60.34 345 THR A C 1
ATOM 2664 O O . THR A 1 345 ? 41.930 2.904 -49.543 1.00 60.34 345 THR A O 1
ATOM 2667 N N . PRO A 1 346 ? 41.494 5.056 -50.150 1.00 66.00 346 PRO A N 1
ATOM 2668 C CA . PRO A 1 346 ? 42.704 5.307 -50.938 1.00 66.00 346 PRO A CA 1
ATOM 2669 C C . PRO A 1 346 ? 43.978 5.427 -50.097 1.00 66.00 346 PRO A C 1
ATOM 2671 O O . PRO A 1 346 ? 43.873 5.800 -48.904 1.00 66.00 346 PRO A O 1
#

Secondary structure (DSSP, 8-state):
-PPP---GGGS-HHHHHHHHHHHHHHHTTT----S---GGG-EE-HHHHHHHHHHH-TTS-HHHHHHHHHTT---TTS---EEHHHHHHHHHHHHHHHTT----GGGGTSPP-----------TT-----PPPP----PPP-------------TT-------PPPPPP-----PPPPP-----------GGGG--------------------------PPPPPP-PPPP-PPP-------------------PPPPPPP----------HHHHHHHHHHHHHHHHHHHHHHHHHHHHHHHHHHHHTT----PPP-----------------------PPPPPP-

Solvent-accessible surface area (backbone atoms only — not comparable to full-atom values): 24722 Å² total; per-residue (Å²): 133,82,83,72,64,34,57,76,89,76,46,53,76,69,48,42,57,51,48,53,49,54,50,48,68,68,48,68,82,81,66,97,74,77,100,66,87,58,47,77,75,39,74,43,43,62,68,55,53,51,57,49,46,53,71,75,41,72,87,58,58,68,68,58,57,49,57,56,51,60,73,66,61,54,65,93,88,50,84,56,66,38,36,36,28,34,50,49,27,51,52,44,40,53,53,42,42,74,73,71,42,76,97,53,83,69,44,53,78,50,86,71,79,81,68,78,65,70,71,73,77,72,64,77,74,75,64,71,72,80,70,77,73,75,81,72,77,82,74,79,88,74,93,72,94,69,94,72,86,85,80,84,73,69,85,82,72,83,76,78,84,77,80,78,79,81,80,81,83,84,72,89,76,82,77,80,80,79,80,88,78,81,83,77,89,71,87,77,81,68,83,80,77,78,82,82,81,82,86,80,85,80,84,76,86,88,79,91,84,83,90,77,90,84,82,90,78,86,83,80,73,80,84,76,75,87,76,78,78,77,82,84,74,78,85,80,83,79,83,85,76,84,87,82,83,91,80,83,88,83,94,74,94,74,82,84,78,80,84,79,82,85,75,82,87,72,82,81,78,73,49,73,68,54,53,51,52,53,51,49,51,53,50,53,54,51,52,54,51,54,50,54,53,53,50,52,54,52,51,52,49,54,54,52,62,58,64,75,66,76,76,74,76,76,76,81,86,75,87,79,88,84,83,87,81,84,87,82,82,89,84,89,78,87,83,76,86,88,78,84,83,82,85,85,79,135

Radius of gyration: 36.4 Å; Cα contacts (8 Å, |Δi|>4): 110; chains: 1; bounding box: 77×106×90 Å